Protein 6WI7 (pdb70)

Structure (mmCIF, N/CA/C/O backbone):
data_6WI7
#
_entry.id   6WI7
#
_cell.length_a   49.311
_cell.length_b   54.353
_cell.length_c   82.266
_cell.angle_alpha   90.000
_cell.angle_beta   90.000
_cell.angle_gamma   90.000
#
_symmetry.space_group_name_H-M   'P 21 21 21'
#
loop_
_entity.id
_entity.type
_entity.pdbx_description
1 polymer 'E3 ubiquitin-protein ligase RING2, Polycomb complex protein BMI-1 chimera'
2 non-polymer 'ZINC ION'
3 non-polymer '4-(2-HYDROXYETHYL)-1-PIPERAZINE ETHANESULFONIC ACID'
4 non-polymer GLYCEROL
5 water water
#
loop_
_atom_site.group_PDB
_atom_site.id
_atom_site.type_symbol
_atom_site.label_atom_id
_atom_site.label_alt_id
_atom_site.label_comp_id
_atom_site.label_asym_id
_atom_site.label_entity_id
_atom_site.label_seq_id
_atom_site.pdbx_PDB_ins_code
_atom_site.Cartn_x
_atom_site.Cartn_y
_atom_site.Cartn_z
_atom_site.occupancy
_atom_site.B_iso_or_equiv
_atom_site.auth_seq_id
_atom_site.auth_comp_id
_atom_site.auth_asym_id
_atom_site.auth_atom_id
_atom_site.pdbx_PDB_model_num
ATOM 1 N N . PRO A 1 3 ? 6.694 4.499 20.539 1.00 66.70 12 PRO A N 1
ATOM 2 C CA . PRO A 1 3 ? 6.832 3.041 20.636 1.00 66.40 12 PRO A CA 1
ATOM 3 C C . PRO A 1 3 ? 5.875 2.304 19.705 1.00 65.89 12 PRO A C 1
ATOM 4 O O . PRO A 1 3 ? 4.983 2.927 19.128 1.00 70.13 12 PRO A O 1
ATOM 8 N N . LEU A 1 4 ? 6.065 0.988 19.575 1.00 63.00 13 LEU A N 1
ATOM 9 C CA . LEU A 1 4 ? 5.238 0.193 18.669 1.00 59.96 13 LEU A CA 1
ATOM 10 C C . LEU A 1 4 ? 3.764 0.251 19.061 1.00 58.03 13 LEU A C 1
ATOM 11 O O . LEU A 1 4 ? 2.881 0.304 18.193 1.00 48.64 13 LEU A O 1
ATOM 16 N N . SER A 1 5 ? 3.483 0.251 20.368 1.00 51.26 14 SER A N 1
ATOM 17 C CA . SER A 1 5 ? 2.102 0.258 20.840 1.00 52.51 14 SER A CA 1
ATOM 18 C C . SER A 1 5 ? 1.383 1.533 20.423 1.00 55.84 14 SER A C 1
ATOM 19 O O . SER A 1 5 ? 0.185 1.509 20.117 1.00 51.48 14 SER A O 1
ATOM 22 N N . LYS A 1 6 ? 2.096 2.660 20.414 1.00 59.98 15 LYS A N 1
ATOM 23 C CA . LYS A 1 6 ? 1.483 3.916 20.002 1.00 60.98 15 LYS A CA 1
ATOM 24 C C . LYS A 1 6 ? 1.344 3.994 18.488 1.00 52.89 15 LYS A C 1
ATOM 25 O O . LYS A 1 6 ? 0.328 4.484 17.982 1.00 53.25 15 LYS A O 1
ATOM 27 N N . THR A 1 7 ? 2.355 3.512 17.756 1.00 37.71 16 THR A N 1
ATOM 28 C CA . THR A 1 7 ? 2.318 3.579 16.299 1.00 37.24 16 THR A CA 1
ATOM 29 C C . THR A 1 7 ? 1.081 2.887 15.740 1.00 31.25 16 THR A C 1
ATOM 30 O O . THR A 1 7 ? 0.473 3.375 14.781 1.00 36.51 16 THR A O 1
ATOM 34 N N . TRP A 1 8 ? 0.672 1.762 16.329 1.00 27.88 17 TRP A N 1
ATOM 35 C CA . TRP A 1 8 ? -0.421 0.987 15.744 1.00 31.22 17 TRP A CA 1
ATOM 36 C C . TRP A 1 8 ? -1.676 0.982 16.608 1.00 24.19 17 TRP A C 1
ATOM 37 O O . TRP A 1 8 ? -2.590 0.187 16.355 1.00 29.94 17 TRP A O 1
ATOM 48 N N . GLU A 1 9 ? -1.748 1.849 17.620 1.00 26.89 18 GLU A N 1
ATOM 49 C CA . GLU A 1 9 ? -2.990 2.028 18.361 1.00 29.58 18 GLU A CA 1
ATOM 50 C C . GLU A 1 9 ? -4.076 2.530 17.421 1.00 26.51 18 GLU A C 1
ATOM 51 O O . GLU A 1 9 ? -3.844 3.432 16.614 1.00 28.65 18 GLU A O 1
ATOM 57 N N . LEU A 1 10 ? -5.256 1.925 17.498 1.00 31.61 19 LEU A N 1
ATOM 58 C CA . LEU A 1 10 ? -6.349 2.319 16.618 1.00 26.55 19 LEU A CA 1
ATOM 59 C C . LEU A 1 10 ? -7.195 3.387 17.300 1.00 24.52 19 LEU A C 1
ATOM 60 O O . LEU A 1 10 ? -7.458 3.309 18.504 1.00 27.87 19 LEU A O 1
ATOM 65 N N . SER A 1 11 ? -7.604 4.391 16.521 1.00 26.69 20 SER A N 1
ATOM 66 C CA . SER A 1 11 ? -8.468 5.475 16.979 1.00 25.10 20 SER A CA 1
ATOM 67 C C . SER A 1 11 ? -9.890 4.982 17.182 1.00 24.95 20 SER A C 1
ATOM 68 O O . SER A 1 11 ? -10.264 3.891 16.742 1.00 29.02 20 SER A O 1
ATOM 71 N N . LEU A 1 12 ? -10.699 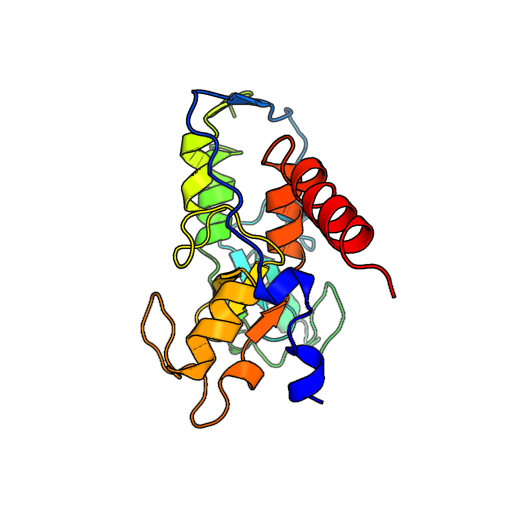5.812 17.859 1.00 26.21 21 LEU A N 1
ATOM 72 C CA . LEU A 1 12 ? -12.113 5.498 18.002 1.00 26.49 21 LEU A CA 1
ATOM 73 C C . LEU A 1 12 ? -12.758 5.306 16.638 1.00 24.73 21 LEU A C 1
ATOM 74 O O . LEU A 1 12 ? -13.531 4.359 16.437 1.00 27.57 21 LEU A O 1
ATOM 79 N N . TYR A 1 13 ? -12.422 6.170 15.677 1.00 23.74 22 TYR A N 1
ATOM 80 C CA . TYR A 1 13 ? -12.934 5.989 14.317 1.00 25.74 22 TYR A CA 1
ATOM 81 C C . TYR A 1 13 ? -12.472 4.652 13.753 1.00 22.60 22 TYR A C 1
ATOM 82 O O . TYR A 1 13 ? -13.266 3.882 13.198 1.00 22.09 22 TYR A O 1
ATOM 91 N N . GLU A 1 14 ? -11.191 4.355 13.917 1.00 24.66 23 GLU A N 1
ATOM 92 C CA . GLU A 1 14 ? -10.622 3.160 13.303 1.00 21.50 23 GLU A CA 1
ATOM 93 C C . GLU A 1 14 ? -11.221 1.890 13.887 1.00 26.67 23 GLU A C 1
ATOM 94 O O . GLU A 1 14 ? -11.405 0.907 13.159 1.00 22.94 23 GLU A O 1
ATOM 100 N N . LEU A 1 15 ? -11.567 1.901 15.181 1.00 23.18 24 LEU A N 1
ATOM 101 C CA . LEU A 1 15 ? -12.133 0.717 15.815 1.00 22.90 24 LEU A CA 1
ATOM 102 C C . LEU A 1 15 ? -13.489 0.349 15.249 1.00 30.49 24 LEU A C 1
ATOM 103 O O . LEU A 1 15 ? -13.881 -0.818 15.335 1.00 31.51 24 LEU A O 1
ATOM 108 N N . GLN A 1 16 ? -14.214 1.311 14.670 1.00 22.06 25 GLN A N 1
ATOM 109 C CA . GLN A 1 16 ? -15.556 1.072 14.163 1.00 26.54 25 GLN A CA 1
ATOM 110 C C . GLN A 1 16 ? -15.650 1.235 12.650 1.00 28.23 25 GLN A C 1
ATOM 111 O O . GLN A 1 16 ? -16.759 1.189 12.102 1.00 23.63 25 GLN A O 1
ATOM 117 N N . ARG A 1 17 ? -14.526 1.406 11.959 1.00 25.84 26 ARG A N 1
ATOM 118 C CA . ARG A 1 17 ? -14.621 1.690 10.532 1.00 21.30 26 ARG A CA 1
ATOM 119 C C . ARG A 1 17 ? -15.107 0.451 9.795 1.00 22.85 26 ARG A C 1
ATOM 120 O O . ARG A 1 17 ? -14.964 -0.685 10.269 1.00 22.18 26 ARG A O 1
ATOM 128 N N . THR A 1 18 ? -15.756 0.687 8.662 1.00 19.95 27 THR A N 1
ATOM 129 C CA . THR A 1 18 ? -16.363 -0.346 7.842 1.00 23.13 27 THR A CA 1
ATOM 130 C C . THR A 1 18 ? -15.792 -0.203 6.438 1.00 16.20 27 THR A C 1
ATOM 131 O O . THR A 1 18 ? -15.205 0.833 6.112 1.00 16.08 27 THR A O 1
ATOM 135 N N . PRO A 1 19 ? -15.890 -1.231 5.603 1.00 18.28 28 PRO A N 1
ATOM 136 C CA . PRO A 1 19 ? -15.154 -1.196 4.333 1.00 15.38 28 PRO A CA 1
ATOM 137 C C . PRO A 1 19 ? -15.690 -0.140 3.373 1.00 14.90 28 PRO A C 1
ATOM 138 O O . PRO A 1 19 ? -16.852 0.284 3.438 1.00 17.51 28 PRO A O 1
ATOM 142 N N . GLN A 1 20 ? -14.802 0.308 2.483 1.00 13.36 29 GLN A N 1
ATOM 143 C CA . GLN A 1 20 ? -15.173 1.138 1.344 1.00 13.34 29 GLN A CA 1
ATOM 144 C C . GLN A 1 20 ? -15.469 0.173 0.205 1.00 17.40 29 GLN A C 1
ATOM 145 O O . GLN A 1 20 ? -14.553 -0.453 -0.338 1.00 14.93 29 GLN A O 1
ATOM 151 N N . GLU A 1 21 ? -16.754 0.017 -0.126 1.00 15.99 30 GLU A N 1
ATOM 152 C CA . GLU A 1 21 ? -17.159 -1.053 -1.023 1.00 15.14 30 GLU A CA 1
ATOM 153 C C . GLU A 1 21 ? -16.699 -0.774 -2.450 1.00 13.46 30 GLU A C 1
ATOM 154 O O . GLU A 1 21 ? -16.583 0.376 -2.875 1.00 15.72 30 GLU A O 1
ATOM 160 N N . ALA A 1 22 ? -16.418 -1.853 -3.181 1.00 16.39 31 ALA A N 1
ATOM 161 C CA . ALA A 1 22 ? -15.894 -1.738 -4.540 1.00 19.36 31 ALA A CA 1
ATOM 162 C C . ALA A 1 22 ? -16.916 -1.122 -5.486 1.00 14.90 31 ALA A C 1
ATOM 163 O O . ALA A 1 22 ? -18.135 -1.287 -5.317 1.00 15.15 31 ALA A O 1
ATOM 165 N N . ILE A 1 23 ? -16.407 -0.440 -6.513 1.00 14.23 32 ILE A N 1
ATOM 166 C CA . ILE A 1 23 ? -17.226 0.053 -7.618 1.00 14.33 32 ILE A CA 1
ATOM 167 C C . ILE A 1 23 ? -17.289 -1.061 -8.652 1.00 14.98 32 ILE A C 1
ATOM 168 O O . ILE A 1 23 ? -16.259 -1.461 -9.200 1.00 15.13 32 ILE A O 1
ATOM 173 N N . THR A 1 24 ? -18.480 -1.593 -8.900 1.00 15.91 33 THR A N 1
ATOM 174 C CA . THR A 1 24 ? -18.595 -2.712 -9.830 1.00 17.43 33 THR A CA 1
ATOM 175 C C . THR A 1 24 ? -19.615 -2.438 -10.925 1.00 17.86 33 THR A C 1
ATOM 176 O O . THR A 1 24 ? -20.117 -3.386 -11.547 1.00 20.49 33 THR A O 1
ATOM 180 N N . ASP A 1 25 ? -19.932 -1.165 -11.179 1.00 17.77 34 ASP A N 1
ATOM 181 C CA . ASP A 1 25 ? -21.055 -0.802 -12.042 1.00 19.92 34 ASP A CA 1
ATOM 182 C C . ASP A 1 25 ? -20.701 -0.584 -13.514 1.00 34.71 34 ASP A C 1
ATOM 183 O O . ASP A 1 25 ? -21.582 -0.183 -14.283 1.00 37.40 34 ASP A O 1
ATOM 188 N N . GLY A 1 26 ? -19.467 -0.834 -13.933 1.00 30.32 35 GLY A N 1
ATOM 189 C CA . GLY A 1 26 ? -19.096 -0.575 -15.317 1.00 30.29 35 GLY A CA 1
ATOM 190 C C . GLY A 1 26 ? -18.313 0.702 -15.540 1.00 27.54 35 GLY A C 1
ATOM 191 O O . GLY A 1 26 ? -17.990 1.023 -16.695 1.00 28.20 35 GLY A O 1
ATOM 192 N N . LEU A 1 27 ? -17.988 1.430 -14.476 1.00 19.42 36 LEU A N 1
ATOM 193 C CA . LEU A 1 27 ? -17.218 2.660 -14.589 1.00 17.62 36 LEU A CA 1
ATOM 194 C C . LEU A 1 27 ? -15.889 2.422 -15.290 1.00 17.47 36 LEU A C 1
ATOM 195 O O . LEU A 1 27 ? -15.182 1.448 -15.016 1.00 16.97 36 LEU A O 1
ATOM 200 N N . GLU A 1 28 ? -15.559 3.314 -16.216 1.00 17.94 37 GLU A N 1
ATOM 201 C CA . GLU A 1 28 ? -14.256 3.324 -16.861 1.00 20.60 37 GLU A CA 1
ATOM 202 C C . GLU A 1 28 ? -13.517 4.572 -16.421 1.00 26.95 37 GLU A C 1
ATOM 203 O O . GLU A 1 28 ? -14.096 5.658 -16.343 1.00 30.89 37 GLU A O 1
ATOM 209 N N . ILE A 1 29 ? -12.251 4.424 -16.107 1.00 21.11 38 ILE A N 1
ATOM 210 C CA . ILE A 1 29 ? -11.471 5.571 -15.741 1.00 23.94 38 ILE A CA 1
ATOM 211 C C . ILE A 1 29 ? -10.668 6.011 -16.953 1.00 31.23 38 ILE A C 1
ATOM 212 O O . ILE A 1 29 ? -10.411 5.243 -17.888 1.00 27.24 38 ILE A O 1
ATOM 217 N N . VAL A 1 30 ? -10.287 7.280 -16.947 1.00 24.83 39 VAL A N 1
ATOM 218 C CA . VAL A 1 30 ? -9.616 7.908 -18.074 1.00 24.36 39 VAL A CA 1
ATOM 219 C C . VAL A 1 30 ? -8.116 7.879 -17.817 1.00 23.73 39 VAL A C 1
ATOM 220 O O . VAL A 1 30 ? -7.661 8.211 -16.715 1.00 31.53 39 VAL A O 1
ATOM 224 N N . VAL A 1 31 ? -7.355 7.424 -18.808 1.00 29.50 40 VAL A N 1
ATOM 225 C CA . VAL A 1 31 ? -5.896 7.406 -18.759 1.00 28.27 40 VAL A CA 1
ATOM 226 C C . VAL A 1 31 ? -5.386 8.346 -19.842 1.00 36.34 40 VAL A C 1
ATOM 227 O O . VAL A 1 31 ? -5.773 8.225 -21.011 1.00 37.93 40 VAL A O 1
ATOM 231 N N . SER A 1 32 ? -4.546 9.281 -19.456 1.00 40.91 41 SER A N 1
ATOM 232 C CA . SER A 1 32 ? -4.110 10.269 -20.424 1.00 41.60 41 SER A CA 1
ATOM 233 C C . SER A 1 32 ? -2.995 9.705 -21.299 1.00 47.23 41 SER A C 1
ATOM 234 O O . SER A 1 32 ? -2.185 8.895 -20.839 1.00 45.99 41 SER A O 1
ATOM 237 N N . PRO A 1 33 ? -2.938 10.114 -22.567 1.00 41.65 42 PRO A N 1
ATOM 238 C CA . PRO A 1 33 ? -1.791 9.741 -23.397 1.00 51.17 42 PRO A CA 1
ATOM 239 C C . PRO A 1 33 ? -0.550 10.517 -22.978 1.00 49.09 42 PRO A C 1
ATOM 240 O O . PRO A 1 33 ? -0.621 11.700 -22.634 1.00 53.43 42 PRO A O 1
ATOM 244 N N . ARG A 1 34 ? 0.587 9.827 -22.983 1.00 47.25 43 ARG A N 1
ATOM 245 C CA . ARG A 1 34 ? 1.891 10.450 -22.747 1.00 58.11 43 ARG A CA 1
ATOM 246 C C . ARG A 1 34 ? 1.939 11.206 -21.416 1.00 49.17 43 ARG A C 1
ATOM 247 O O . ARG A 1 34 ? 2.502 12.299 -21.314 1.00 47.64 43 ARG A O 1
ATOM 255 N N . SER A 1 35 ? 1.333 10.627 -20.386 1.00 28.36 44 SER A N 1
ATOM 256 C CA . SER A 1 35 ? 1.588 11.050 -19.016 1.00 23.06 44 SER A CA 1
ATOM 257 C C . SER A 1 35 ? 1.464 9.829 -18.120 1.00 27.89 44 SER A C 1
ATOM 258 O O . SER A 1 35 ? 0.712 8.899 -18.425 1.00 26.41 44 SER A O 1
ATOM 261 N N . LEU A 1 36 ? 2.214 9.836 -17.018 1.00 15.22 45 LEU A N 1
ATOM 262 C CA . LEU A 1 36 ? 2.222 8.739 -16.059 1.00 16.24 45 LEU A CA 1
ATOM 263 C C . LEU A 1 36 ? 1.693 9.217 -14.712 1.00 24.80 45 LEU A C 1
ATOM 264 O O . LEU A 1 36 ? 1.770 10.401 -14.386 1.00 17.46 45 LEU A O 1
ATOM 269 N N . HIS A 1 37 ? 1.115 8.301 -13.939 1.00 18.62 46 HIS A N 1
ATOM 270 C CA . HIS A 1 37 ? 0.954 8.565 -12.515 1.00 16.43 46 HIS A CA 1
ATOM 271 C C . HIS A 1 37 ? 2.310 8.415 -11.862 1.00 15.15 46 HIS A C 1
ATOM 272 O O . HIS A 1 37 ? 2.996 7.414 -12.083 1.00 18.28 46 HIS A O 1
ATOM 279 N N . SER A 1 38 ? 2.726 9.417 -11.078 1.00 18.19 47 SER A N 1
ATOM 280 C CA . SER A 1 38 ? 4.112 9.373 -10.624 1.00 17.02 47 SER A CA 1
ATOM 281 C C . SER A 1 38 ? 4.372 8.182 -9.709 1.00 13.68 47 SER A C 1
ATOM 282 O O . SER A 1 38 ? 5.508 7.704 -9.644 1.00 15.89 47 SER A O 1
ATOM 285 N N . GLU A 1 39 ? 3.346 7.660 -9.034 1.00 11.76 48 GLU A N 1
ATOM 286 C CA . GLU A 1 39 ? 3.551 6.462 -8.226 1.00 11.37 48 GLU A CA 1
ATOM 287 C C . GLU A 1 39 ? 3.940 5.244 -9.060 1.00 13.47 48 GLU A C 1
ATOM 288 O O . GLU A 1 39 ? 4.484 4.287 -8.509 1.00 13.19 48 GLU A O 1
ATOM 294 N N . LEU A 1 40 ? 3.666 5.253 -10.359 1.00 10.37 49 LEU A N 1
ATOM 295 C CA . LEU A 1 40 ? 3.951 4.132 -11.247 1.00 12.43 49 LEU A CA 1
ATOM 296 C C . LEU A 1 40 ? 5.204 4.388 -12.079 1.00 14.03 49 LEU A C 1
ATOM 297 O O . LEU A 1 40 ? 5.512 3.613 -13.007 1.00 13.71 49 LEU A O 1
ATOM 302 N N . MET A 1 41 ? 5.911 5.484 -11.787 1.00 11.75 50 MET A N 1
ATOM 303 C CA . MET A 1 41 ? 7.118 5.876 -12.510 1.00 11.78 50 MET A CA 1
ATOM 304 C C . MET A 1 41 ? 8.352 5.513 -11.690 1.00 14.40 50 MET A C 1
ATOM 305 O O . MET A 1 41 ? 8.389 5.729 -10.472 1.00 13.84 50 MET A O 1
ATOM 310 N N . CYS A 1 42 ? 9.360 4.940 -12.357 1.00 12.32 51 CYS A N 1
ATOM 311 C CA . CYS A 1 42 ? 10.666 4.769 -11.720 1.00 12.40 51 CYS A CA 1
ATOM 312 C C . CYS A 1 42 ? 11.343 6.127 -11.562 1.00 15.61 51 CYS A C 1
ATOM 313 O O . CYS A 1 42 ? 11.503 6.850 -12.548 1.00 13.84 51 CYS A O 1
ATOM 316 N N . PRO A 1 43 ? 11.786 6.499 -10.357 1.00 13.31 52 PRO A N 1
ATOM 317 C CA . PRO A 1 43 ? 12.423 7.805 -10.192 1.00 16.96 52 PRO A CA 1
ATOM 318 C C . PRO A 1 43 ? 13.866 7.833 -10.649 1.00 17.66 52 PRO A C 1
ATOM 319 O O . PRO A 1 43 ? 14.469 8.915 -10.633 1.00 19.72 52 PRO A O 1
ATOM 323 N N . ILE A 1 44 ? 14.447 6.698 -11.042 1.00 15.25 53 ILE A N 1
ATOM 324 C CA . ILE A 1 44 ? 15.814 6.707 -11.566 1.00 14.57 53 ILE A CA 1
ATOM 325 C C . ILE A 1 44 ? 15.818 6.938 -13.074 1.00 19.40 53 ILE A C 1
ATOM 326 O O . ILE A 1 44 ? 16.456 7.872 -13.565 1.00 20.64 53 ILE A O 1
ATOM 331 N N . CYS A 1 45 ? 15.065 6.130 -13.833 1.00 16.74 54 CYS A N 1
ATOM 332 C CA . CYS A 1 45 ? 15.058 6.250 -15.286 1.00 16.54 54 CYS A CA 1
ATOM 333 C C . CYS A 1 45 ? 13.928 7.124 -15.812 1.00 16.77 54 CYS A C 1
ATOM 334 O O . CYS A 1 45 ? 13.989 7.551 -16.975 1.00 17.95 54 CYS A O 1
ATOM 337 N N . LEU A 1 46 ? 12.914 7.390 -14.979 1.00 14.93 55 LEU A N 1
ATOM 338 C CA . LEU A 1 46 ? 11.752 8.242 -15.264 1.00 15.83 55 LEU A CA 1
ATOM 339 C C . LEU A 1 46 ? 10.805 7.623 -16.289 1.00 17.32 55 LEU A C 1
ATOM 340 O O . LEU A 1 46 ? 9.956 8.324 -16.867 1.00 22.13 55 LEU A O 1
ATOM 345 N N . ASP A 1 47 ? 10.937 6.324 -16.540 1.00 18.68 56 ASP A N 1
ATOM 346 C CA . ASP A 1 47 ? 9.960 5.570 -17.321 1.00 16.32 56 ASP A CA 1
ATOM 347 C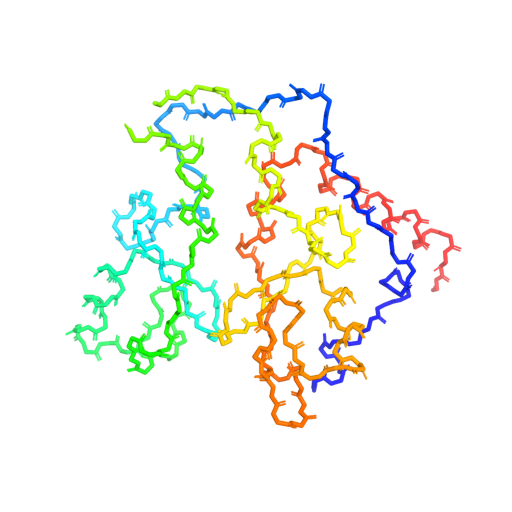 C . ASP A 1 47 ? 9.029 4.827 -16.383 1.00 15.83 56 ASP A C 1
ATOM 348 O O . ASP A 1 47 ? 9.243 4.786 -15.173 1.00 17.16 56 ASP A O 1
ATOM 353 N N . MET A 1 48 ? 7.976 4.226 -16.954 1.00 15.02 57 MET A N 1
ATOM 354 C CA . MET A 1 48 ? 7.122 3.385 -16.133 1.00 14.72 57 MET A CA 1
ATOM 355 C C . MET A 1 48 ? 7.938 2.235 -15.551 1.00 15.37 57 MET A C 1
ATOM 356 O O . MET A 1 48 ? 8.865 1.724 -16.190 1.00 15.80 57 MET A O 1
ATOM 361 N N . LEU A 1 49 ? 7.627 1.874 -14.310 1.00 13.60 58 LEU A N 1
ATOM 362 C CA . LEU A 1 49 ? 8.337 0.794 -13.629 1.00 11.94 58 LEU A CA 1
ATOM 363 C C . LEU A 1 49 ? 8.316 -0.481 -14.462 1.00 12.62 58 LEU A C 1
ATOM 364 O O . LEU A 1 49 ? 7.287 -0.853 -15.047 1.00 16.34 58 LEU A O 1
ATOM 369 N N . LYS A 1 50 ? 9.472 -1.153 -14.503 1.00 11.98 59 LYS A N 1
ATOM 370 C CA . LYS A 1 50 ? 9.661 -2.429 -15.184 1.00 17.15 59 LYS A CA 1
ATOM 371 C C . LYS A 1 50 ? 10.255 -3.408 -14.184 1.00 20.11 59 LYS A C 1
ATOM 372 O O . LYS A 1 50 ? 11.270 -3.098 -13.559 1.00 18.04 59 LYS A O 1
ATOM 378 N N . ASN A 1 51 ? 9.621 -4.574 -14.018 1.00 15.67 60 ASN A N 1
ATOM 379 C CA . ASN A 1 51 ? 10.044 -5.567 -13.020 1.00 14.77 60 ASN A CA 1
ATOM 380 C C . ASN A 1 51 ? 10.237 -4.905 -11.657 1.00 17.70 60 ASN A C 1
ATOM 381 O O . ASN A 1 51 ? 11.310 -4.942 -11.073 1.00 16.01 60 ASN A O 1
ATOM 386 N N . THR A 1 52 ? 9.154 -4.313 -11.148 1.00 13.45 61 THR A N 1
ATOM 387 C CA . THR A 1 52 ? 9.217 -3.482 -9.943 1.00 11.65 61 THR A CA 1
ATOM 388 C C . THR A 1 52 ? 9.852 -4.212 -8.768 1.00 13.55 61 THR A C 1
ATOM 389 O O . THR A 1 52 ? 9.471 -5.341 -8.445 1.00 15.09 61 THR A O 1
ATOM 393 N N . MET A 1 53 ? 10.802 -3.542 -8.113 1.00 13.09 62 MET A N 1
ATOM 394 C CA . MET A 1 53 ? 11.341 -3.943 -6.819 1.00 14.48 62 MET A CA 1
ATOM 395 C C . MET A 1 53 ? 11.075 -2.842 -5.804 1.00 14.56 62 MET A C 1
ATOM 396 O O . MET A 1 53 ? 11.119 -1.651 -6.141 1.00 15.03 62 MET A O 1
ATOM 401 N N . THR A 1 54 ? 10.820 -3.244 -4.551 1.00 13.57 63 THR A N 1
ATOM 402 C CA . THR A 1 54 ? 10.367 -2.345 -3.498 1.00 12.44 63 THR A CA 1
ATOM 403 C C . THR A 1 54 ? 11.250 -2.518 -2.270 1.00 16.04 63 THR A C 1
ATOM 404 O O . THR A 1 54 ? 11.479 -3.647 -1.829 1.00 15.18 63 THR A O 1
ATOM 408 N N . THR A 1 55 ? 11.747 -1.406 -1.723 1.00 14.86 64 THR A N 1
ATOM 409 C CA . THR A 1 55 ? 12.583 -1.485 -0.521 1.00 13.52 64 THR A CA 1
ATOM 410 C C . THR A 1 55 ? 11.758 -1.967 0.673 1.00 18.08 64 THR A C 1
ATOM 411 O O . THR A 1 55 ? 10.629 -1.509 0.890 1.00 15.36 64 THR A O 1
ATOM 415 N N . LYS A 1 56 ? 12.309 -2.903 1.447 1.00 16.76 65 LYS A N 1
ATOM 416 C CA . LYS A 1 56 ? 11.556 -3.432 2.588 1.00 15.64 65 LYS A CA 1
ATOM 417 C C . LYS A 1 56 ? 11.325 -2.361 3.652 1.00 22.31 65 LYS A C 1
ATOM 418 O O . LYS A 1 56 ? 10.215 -2.237 4.190 1.00 23.64 65 LYS A O 1
ATOM 424 N N . GLU A 1 57 ? 12.352 -1.567 3.960 1.00 20.48 66 GLU A N 1
ATOM 425 C CA . GLU A 1 57 ? 12.255 -0.672 5.114 1.00 22.99 66 GLU A CA 1
ATOM 426 C C . GLU A 1 57 ? 11.344 0.518 4.835 1.00 24.24 66 GLU A C 1
ATOM 427 O O . GLU A 1 57 ? 10.588 0.950 5.721 1.00 24.97 66 GLU A O 1
ATOM 433 N N . CYS A 1 58 ? 11.417 1.080 3.624 1.00 15.45 67 CYS A N 1
ATOM 434 C CA . CYS A 1 58 ? 10.759 2.343 3.328 1.00 13.03 67 CYS A CA 1
ATOM 435 C C . CYS A 1 58 ? 9.745 2.268 2.185 1.00 13.57 67 CYS A C 1
ATOM 436 O O . CYS A 1 58 ? 9.133 3.295 1.859 1.00 15.03 67 CYS A O 1
ATOM 439 N N . LEU A 1 59 ? 9.541 1.085 1.593 1.00 12.87 68 LEU A N 1
ATOM 440 C CA . LEU A 1 59 ? 8.477 0.817 0.610 1.00 10.83 68 LEU A CA 1
ATOM 441 C C . LEU A 1 59 ? 8.548 1.776 -0.572 1.00 16.18 68 LEU A C 1
ATOM 442 O O . LEU A 1 59 ? 7.543 2.343 -1.012 1.00 14.13 68 LEU A O 1
ATOM 447 N N . HIS A 1 60 ? 9.755 1.940 -1.106 1.00 12.97 69 HIS A N 1
ATOM 448 C CA . HIS A 1 60 ? 9.966 2.745 -2.299 1.00 11.34 69 HIS A CA 1
ATOM 449 C C . HIS A 1 60 ? 10.258 1.850 -3.495 1.00 13.03 69 HIS A C 1
ATOM 450 O O . HIS A 1 60 ? 11.016 0.888 -3.383 1.00 12.67 69 HIS A O 1
ATOM 457 N N . ARG A 1 61 ? 9.653 2.190 -4.646 1.00 12.95 70 ARG A N 1
ATOM 458 C CA . ARG A 1 61 ? 9.604 1.343 -5.835 1.00 13.28 70 ARG A CA 1
ATOM 459 C C . ARG A 1 61 ? 10.585 1.829 -6.900 1.00 12.19 70 ARG A C 1
ATOM 460 O O . ARG A 1 61 ? 10.724 3.041 -7.115 1.00 13.05 70 ARG A O 1
ATOM 468 N N . PHE A 1 62 ? 11.213 0.869 -7.598 1.00 12.36 71 PHE A N 1
ATOM 469 C CA . PHE A 1 62 ? 12.173 1.121 -8.673 1.00 11.13 71 PHE A CA 1
ATOM 470 C C . PHE A 1 62 ? 12.087 -0.019 -9.685 1.00 10.95 71 PHE A C 1
ATOM 471 O O . PHE A 1 62 ? 11.701 -1.138 -9.344 1.00 13.58 71 PHE A O 1
ATOM 479 N N . CYS A 1 63 ? 12.483 0.243 -10.930 1.00 13.09 72 CYS A N 1
ATOM 480 C CA . CYS A 1 63 ? 12.805 -0.889 -11.803 1.00 13.48 72 CYS A CA 1
ATOM 481 C C . CYS A 1 63 ? 13.893 -1.751 -11.166 1.00 13.13 72 CYS A C 1
ATOM 482 O O . CYS A 1 63 ? 14.866 -1.233 -10.614 1.00 13.11 72 CYS A O 1
ATOM 485 N N . ALA A 1 64 ? 13.745 -3.073 -11.275 1.00 13.47 73 ALA A N 1
ATOM 486 C CA . ALA A 1 64 ? 14.770 -3.974 -10.752 1.00 12.02 73 ALA A CA 1
ATOM 487 C C . ALA A 1 64 ? 16.162 -3.581 -11.237 1.00 16.78 73 ALA A C 1
ATOM 488 O O . ALA A 1 64 ? 17.096 -3.434 -10.438 1.00 15.55 73 ALA A O 1
ATOM 490 N N . ASP A 1 65 ? 16.318 -3.393 -12.547 1.00 15.57 74 ASP A N 1
ATOM 491 C CA A ASP A 1 65 ? 17.641 -3.098 -13.090 0.43 18.36 74 ASP A CA 1
ATOM 492 C CA B ASP A 1 65 ? 17.645 -3.100 -13.084 0.57 18.20 74 ASP A CA 1
ATOM 493 C C . ASP A 1 65 ? 18.150 -1.733 -12.641 1.00 18.02 74 ASP A C 1
ATOM 494 O O . ASP A 1 65 ? 19.363 -1.551 -12.452 1.00 15.69 74 ASP A O 1
ATOM 503 N N . CYS A 1 66 ? 17.253 -0.763 -12.474 1.00 14.23 75 CYS A N 1
ATOM 504 C CA . CYS A 1 66 ? 17.680 0.566 -12.057 1.00 14.49 75 CYS A CA 1
ATOM 505 C C . CYS A 1 66 ? 18.209 0.551 -10.631 1.00 17.97 75 CYS A C 1
ATOM 506 O O . CYS A 1 66 ? 19.251 1.153 -10.342 1.00 13.88 75 CYS A O 1
ATOM 509 N N . ILE A 1 67 ? 17.504 -0.121 -9.716 1.00 13.53 76 ILE A N 1
ATOM 510 C CA . ILE A 1 67 ? 17.962 -0.037 -8.333 1.00 12.20 76 ILE A CA 1
ATOM 511 C C . ILE A 1 67 ? 19.153 -0.968 -8.102 1.00 12.67 76 ILE A C 1
ATOM 512 O O . ILE A 1 67 ? 20.063 -0.646 -7.334 1.00 14.78 76 ILE A O 1
ATOM 517 N N . ILE A 1 68 ? 19.186 -2.134 -8.751 1.00 14.44 77 ILE A N 1
ATOM 518 C CA . ILE A 1 68 ? 20.351 -3.015 -8.596 1.00 13.40 77 ILE A CA 1
ATOM 519 C C . ILE A 1 68 ? 21.603 -2.315 -9.114 1.00 15.73 77 ILE A C 1
ATOM 520 O O . ILE A 1 68 ? 22.671 -2.353 -8.478 1.00 16.71 77 ILE A O 1
ATOM 525 N N . THR A 1 69 ? 21.483 -1.637 -10.259 1.00 13.98 78 THR A N 1
ATOM 526 C CA . THR A 1 69 ? 22.620 -0.895 -10.816 1.00 14.60 78 THR A CA 1
ATOM 527 C C . THR A 1 69 ? 23.023 0.271 -9.917 1.00 17.54 78 THR A C 1
ATOM 528 O O . THR A 1 69 ? 24.222 0.516 -9.705 1.00 15.45 78 THR A O 1
ATOM 532 N N . ALA A 1 70 ? 22.040 0.985 -9.360 1.00 17.93 79 ALA A N 1
ATOM 533 C CA . ALA A 1 70 ? 22.327 2.064 -8.418 1.00 14.82 79 ALA A CA 1
ATOM 534 C C . ALA A 1 70 ? 23.147 1.577 -7.230 1.00 16.05 79 ALA A C 1
ATOM 535 O O . ALA A 1 70 ? 24.092 2.250 -6.801 1.00 18.91 79 ALA A O 1
ATOM 537 N N . LEU A 1 71 ? 22.799 0.414 -6.671 1.00 14.48 80 LEU A N 1
ATOM 538 C CA . LEU A 1 71 ? 23.547 -0.076 -5.518 1.00 14.98 80 LEU A CA 1
ATOM 539 C C . LEU A 1 71 ? 24.982 -0.436 -5.893 1.00 15.73 80 LEU A C 1
ATOM 540 O O . LEU A 1 71 ? 25.878 -0.383 -5.043 1.00 16.46 80 LEU A O 1
ATOM 545 N N . ARG A 1 72 ? 25.216 -0.808 -7.153 1.00 15.74 81 ARG A N 1
ATOM 546 C CA . ARG A 1 72 ? 26.562 -1.150 -7.599 1.00 16.53 81 ARG A CA 1
ATOM 547 C C . ARG A 1 72 ? 27.444 0.071 -7.787 1.00 17.15 81 ARG A C 1
ATOM 548 O O . ARG A 1 72 ? 28.638 -0.084 -8.082 1.00 17.92 81 ARG A O 1
ATOM 556 N N . SER A 1 73 ? 26.889 1.272 -7.649 1.00 17.09 82 SER A N 1
ATOM 557 C CA . SER A 1 73 ? 27.722 2.466 -7.552 1.00 18.63 82 SER A CA 1
ATOM 558 C C . SER A 1 73 ? 28.563 2.473 -6.294 1.00 21.34 82 SER A C 1
ATOM 559 O O . SER A 1 73 ? 29.512 3.262 -6.207 1.00 22.21 82 SER A O 1
ATOM 562 N N . GLY A 1 74 ? 28.239 1.614 -5.322 1.00 21.17 83 GLY A N 1
ATOM 563 C CA . GLY A 1 74 ? 28.838 1.646 -4.003 1.00 18.98 83 GLY A CA 1
ATOM 564 C C . GLY A 1 74 ? 28.033 2.417 -2.974 1.00 25.22 83 GLY A C 1
ATOM 565 O O . GLY A 1 74 ? 28.295 2.285 -1.772 1.00 28.37 83 GLY A O 1
ATOM 566 N N . ASN A 1 75 ? 27.065 3.214 -3.424 1.00 24.05 84 ASN A N 1
ATOM 567 C CA . ASN A 1 75 ? 26.209 4.042 -2.576 1.00 27.43 84 ASN A CA 1
ATOM 568 C C . ASN A 1 75 ? 25.035 3.193 -2.106 1.00 20.82 84 ASN A C 1
ATOM 569 O O . ASN A 1 75 ? 24.093 2.956 -2.860 1.00 23.39 84 ASN A O 1
ATOM 574 N N . LYS A 1 76 ? 25.090 2.728 -0.856 1.00 23.26 85 LYS A N 1
ATOM 575 C CA . LYS A 1 76 ? 24.142 1.723 -0.356 1.00 22.53 85 LYS A CA 1
ATOM 576 C C . LYS A 1 76 ? 22.996 2.406 0.387 1.00 32.81 85 LYS A C 1
ATOM 577 O O . LYS A 1 76 ? 22.832 2.295 1.610 1.00 29.70 85 LYS A O 1
ATOM 583 N N . GLU A 1 77 ? 22.189 3.122 -0.389 1.00 23.26 86 GLU A N 1
ATOM 584 C CA . GLU A 1 77 ? 21.092 3.890 0.178 1.00 26.58 86 GLU A CA 1
ATOM 585 C C . GLU A 1 77 ? 19.936 3.894 -0.804 1.00 29.15 86 GLU A C 1
ATOM 586 O O . GLU A 1 77 ? 20.096 3.577 -1.987 1.00 23.47 86 GLU A O 1
ATOM 592 N N . CYS A 1 78 ? 18.766 4.233 -0.281 1.00 19.78 87 CYS A N 1
ATOM 593 C CA . CYS A 1 78 ? 17.573 4.370 -1.106 1.00 18.08 87 CYS A CA 1
ATOM 594 C C . CYS A 1 78 ? 17.617 5.691 -1.861 1.00 15.11 87 CYS A C 1
ATOM 595 O O . CYS A 1 78 ? 17.691 6.746 -1.229 1.00 19.25 87 CYS A O 1
ATOM 598 N N . PRO A 1 79 ? 17.556 5.690 -3.196 1.00 14.99 88 PRO A N 1
ATOM 599 C CA . PRO A 1 79 ? 17.613 6.967 -3.920 1.00 17.20 88 PRO A CA 1
ATOM 600 C C . PRO A 1 79 ? 16.452 7.895 -3.622 1.00 20.81 88 PRO A C 1
ATOM 601 O O . PRO A 1 79 ? 16.577 9.105 -3.838 1.00 25.98 88 PRO A O 1
ATOM 605 N N . THR A 1 80 ? 15.329 7.378 -3.122 1.00 16.69 89 THR A N 1
ATOM 606 C CA . THR A 1 80 ? 14.180 8.249 -2.894 1.00 17.01 89 THR A CA 1
ATOM 607 C C . THR A 1 80 ? 14.244 8.946 -1.540 1.00 18.17 89 THR A C 1
ATOM 608 O O . THR A 1 80 ? 13.982 10.149 -1.457 1.00 19.30 89 THR A O 1
ATOM 612 N N . CYS A 1 81 ? 14.602 8.233 -0.468 1.00 15.30 90 CYS A N 1
ATOM 613 C CA . CYS A 1 81 ? 14.601 8.846 0.860 1.00 16.24 90 CYS A CA 1
ATOM 614 C C . CYS A 1 81 ? 15.950 8.815 1.558 1.00 17.92 90 CYS A C 1
ATOM 615 O O . CYS A 1 81 ? 16.072 9.383 2.648 1.00 20.08 90 CYS A O 1
ATOM 618 N N . ARG A 1 82 ? 16.960 8.181 0.960 1.00 16.87 91 ARG A N 1
ATOM 619 C CA . ARG A 1 82 ? 18.348 8.128 1.421 1.00 17.30 91 ARG A CA 1
ATOM 620 C C . ARG A 1 82 ? 18.544 7.260 2.660 1.00 20.88 91 ARG A C 1
ATOM 621 O O . ARG A 1 82 ? 19.639 7.263 3.234 1.00 21.73 91 ARG A O 1
ATOM 629 N N . LYS A 1 83 ? 17.528 6.501 3.077 1.00 20.81 92 LYS A N 1
ATOM 630 C CA . LYS A 1 83 ? 17.727 5.496 4.116 1.00 17.69 92 LYS A CA 1
ATOM 631 C C . LYS A 1 83 ? 18.712 4.434 3.638 1.00 20.18 92 LYS A C 1
ATOM 632 O O . LYS A 1 83 ? 18.785 4.117 2.445 1.00 21.41 92 LYS A O 1
ATOM 638 N N . LYS A 1 84 ? 19.457 3.871 4.591 1.00 24.02 93 LYS A N 1
ATOM 639 C CA . LYS A 1 84 ? 20.442 2.844 4.273 1.00 28.88 93 LYS A CA 1
ATOM 640 C C . LYS A 1 84 ? 19.767 1.618 3.672 1.00 32.93 93 LYS A C 1
ATOM 641 O O . LYS A 1 84 ? 18.695 1.196 4.116 1.00 32.44 93 LYS A O 1
ATOM 643 N N . LEU A 1 85 ? 20.413 1.052 2.651 1.00 20.02 94 LEU A N 1
ATOM 644 C CA . LEU A 1 85 ? 19.896 -0.065 1.857 1.00 18.98 94 LEU A CA 1
ATOM 645 C C . LEU A 1 85 ? 21.093 -0.984 1.612 1.00 30.82 94 LEU A C 1
ATOM 646 O O . LEU A 1 85 ? 21.905 -0.725 0.717 1.00 36.17 94 LEU A O 1
ATOM 651 N N . VAL A 1 86 ? 21.198 -2.052 2.406 1.00 20.10 95 VAL A N 1
ATOM 652 C CA . VAL A 1 86 ? 22.450 -2.812 2.484 1.00 26.51 95 VAL A CA 1
ATOM 653 C C . VAL A 1 86 ? 22.785 -3.475 1.150 1.00 28.18 95 VAL A C 1
ATOM 654 O O . VAL A 1 86 ? 23.934 -3.430 0.682 1.00 30.07 95 VAL A O 1
ATOM 658 N N . SER A 1 87 ? 21.804 -4.136 0.540 1.00 25.22 96 SER A N 1
ATOM 659 C CA . SER A 1 87 ? 22.026 -4.924 -0.665 1.00 25.34 96 SER A CA 1
ATOM 660 C C . SER A 1 87 ? 20.687 -5.119 -1.359 1.00 27.67 96 SER A C 1
ATOM 661 O O . SER A 1 87 ? 19.636 -4.722 -0.847 1.00 22.28 96 SER A O 1
ATOM 664 N N . LYS A 1 88 ? 20.722 -5.788 -2.512 1.00 23.95 97 LYS A N 1
ATOM 665 C CA . LYS A 1 88 ? 19.468 -6.069 -3.199 1.00 21.72 97 LYS A CA 1
ATOM 666 C C . LYS A 1 88 ? 18.578 -7.030 -2.417 1.00 21.23 97 LYS A C 1
ATOM 667 O O . LYS A 1 88 ? 17.403 -7.177 -2.769 1.00 25.07 97 LYS A O 1
ATOM 673 N N . ARG A 1 89 ? 19.100 -7.689 -1.380 1.00 22.37 98 ARG A N 1
ATOM 674 C CA . ARG A 1 89 ? 18.248 -8.490 -0.505 1.00 25.47 98 ARG A CA 1
ATOM 675 C C . ARG A 1 89 ? 17.385 -7.628 0.416 1.00 24.92 98 ARG A C 1
ATOM 676 O O . ARG A 1 89 ? 16.497 -8.161 1.095 1.00 25.72 98 ARG A O 1
ATOM 684 N N . SER A 1 90 ? 17.624 -6.323 0.463 1.00 21.92 99 SER A N 1
ATOM 685 C CA . SER A 1 90 ? 16.732 -5.409 1.161 1.00 23.65 99 SER A CA 1
ATOM 686 C C . SER A 1 90 ? 15.549 -5.002 0.304 1.00 21.83 99 SER A C 1
ATOM 687 O O . SER A 1 90 ? 14.772 -4.131 0.715 1.00 22.20 99 SER A O 1
ATOM 690 N N . LEU A 1 91 ? 15.424 -5.588 -0.887 1.00 17.26 100 LEU A N 1
ATOM 691 C CA . LEU A 1 91 ? 14.327 -5.340 -1.810 1.00 21.39 100 LEU A CA 1
ATOM 692 C C . LEU A 1 91 ? 13.480 -6.593 -1.974 1.00 20.05 100 LEU A C 1
ATOM 693 O O . LEU A 1 91 ? 13.953 -7.718 -1.801 1.00 26.29 100 LEU A O 1
ATOM 698 N N . ARG A 1 92 ? 12.223 -6.387 -2.353 1.00 17.19 101 ARG A N 1
ATOM 699 C CA . ARG A 1 92 ? 11.333 -7.492 -2.681 1.00 14.47 101 ARG A CA 1
ATOM 700 C C . ARG A 1 92 ? 10.627 -7.200 -3.995 1.00 15.36 101 ARG A C 1
ATOM 701 O O . ARG A 1 92 ? 10.360 -6.039 -4.309 1.00 15.80 101 ARG A O 1
ATOM 709 N N . PRO A 1 93 ? 10.307 -8.236 -4.777 1.00 17.70 102 PRO A N 1
ATOM 710 C CA . PRO A 1 93 ? 9.544 -8.022 -6.012 1.00 15.95 102 PRO A CA 1
ATOM 711 C C . PRO A 1 93 ? 8.138 -7.554 -5.706 1.00 19.82 102 PRO A C 1
ATOM 712 O O . PRO A 1 93 ? 7.525 -7.955 -4.712 1.00 20.78 102 PRO A O 1
ATOM 716 N N . ASP A 1 94 ? 7.608 -6.705 -6.586 1.00 13.91 103 ASP A N 1
ATOM 717 C CA . ASP A 1 94 ? 6.293 -6.102 -6.394 1.00 12.26 103 ASP A CA 1
ATOM 718 C C . ASP A 1 94 ? 5.403 -6.446 -7.586 1.00 19.19 103 ASP A C 1
ATOM 719 O O . ASP A 1 94 ? 5.144 -5.597 -8.451 1.00 15.92 103 ASP A O 1
ATOM 724 N N . PRO A 1 95 ? 4.918 -7.682 -7.658 1.00 21.55 104 PRO A N 1
ATOM 725 C CA . PRO A 1 95 ? 4.082 -8.066 -8.806 1.00 16.61 104 PRO A CA 1
ATOM 726 C C . PRO A 1 95 ? 2.769 -7.306 -8.866 1.00 16.55 104 PRO A C 1
ATOM 727 O O . PRO A 1 95 ? 2.186 -7.216 -9.952 1.00 20.59 104 PRO A O 1
ATOM 731 N N . ASN A 1 96 ? 2.295 -6.758 -7.744 1.00 17.57 105 ASN A N 1
ATOM 732 C CA . ASN A 1 96 ? 1.064 -5.976 -7.765 1.00 19.14 105 ASN A CA 1
ATOM 733 C C . ASN A 1 96 ? 1.246 -4.718 -8.593 1.00 22.88 105 ASN A C 1
ATOM 734 O O . ASN A 1 96 ? 0.398 -4.379 -9.426 1.00 17.14 105 ASN A O 1
ATOM 739 N N . PHE A 1 97 ? 2.363 -4.014 -8.392 1.00 15.59 106 PHE A N 1
ATOM 740 C CA . PHE A 1 97 ? 2.610 -2.838 -9.206 1.00 14.90 106 PHE A CA 1
ATOM 741 C C . PHE A 1 97 ? 2.810 -3.231 -10.657 1.00 16.37 106 PHE A C 1
ATOM 742 O O . PHE A 1 97 ? 2.341 -2.534 -11.558 1.00 16.29 106 PHE A O 1
ATOM 750 N N . ASP A 1 98 ? 3.522 -4.334 -10.908 1.00 16.39 107 ASP A N 1
ATOM 751 C CA . ASP A 1 98 ? 3.686 -4.769 -12.287 1.00 15.38 107 ASP A CA 1
ATOM 752 C C . ASP A 1 98 ? 2.338 -5.028 -12.940 1.00 16.57 107 ASP A C 1
ATOM 753 O O . ASP A 1 98 ? 2.130 -4.676 -14.106 1.00 17.30 107 ASP A O 1
ATOM 758 N N . ALA A 1 99 ? 1.416 -5.665 -12.211 1.00 18.79 108 ALA A N 1
ATOM 759 C CA . ALA A 1 99 ? 0.128 -6.006 -12.813 1.00 22.79 108 ALA A CA 1
ATOM 760 C C . ALA A 1 99 ? -0.703 -4.757 -13.067 1.00 20.76 108 ALA A C 1
ATOM 761 O O . ALA A 1 99 ? -1.299 -4.607 -14.142 1.00 21.77 108 ALA A O 1
ATOM 763 N N . LEU A 1 100 ? -0.709 -3.830 -12.107 1.00 20.88 109 LEU A N 1
ATOM 764 C CA . LEU A 1 100 ? -1.386 -2.550 -12.288 1.00 22.05 109 LEU A CA 1
ATOM 765 C C . LEU A 1 100 ? -0.891 -1.816 -13.536 1.00 24.93 109 LEU A C 1
ATOM 766 O O . LEU A 1 100 ? -1.688 -1.317 -14.341 1.00 21.22 109 LEU A O 1
ATOM 771 N N . ILE A 1 101 ? 0.433 -1.730 -13.708 1.00 16.13 110 ILE A N 1
ATOM 772 C CA . ILE A 1 101 ? 1.006 -1.049 -14.867 1.00 22.00 110 ILE A CA 1
ATOM 773 C C . ILE A 1 101 ? 0.605 -1.741 -16.170 1.00 22.80 110 ILE A C 1
ATOM 774 O O . ILE A 1 101 ? 0.384 -1.084 -17.198 1.00 20.24 110 ILE A O 1
ATOM 779 N N . SER A 1 102 ? 0.546 -3.073 -16.171 1.00 21.46 111 SER A N 1
ATOM 780 C CA . SER A 1 102 ? 0.231 -3.752 -17.429 1.00 23.55 111 SER A CA 1
ATOM 781 C C . SER A 1 102 ? -1.192 -3.469 -17.879 1.00 27.35 111 SER A C 1
ATOM 782 O O . SER A 1 102 ? -1.496 -3.574 -19.074 1.00 27.71 111 SER A O 1
ATOM 785 N N . LYS A 1 103 ? -2.063 -3.107 -16.950 1.00 22.81 112 LYS A N 1
ATOM 786 C CA . LYS A 1 103 ? -3.452 -2.827 -17.278 1.00 23.79 112 LYS A CA 1
ATOM 787 C C . 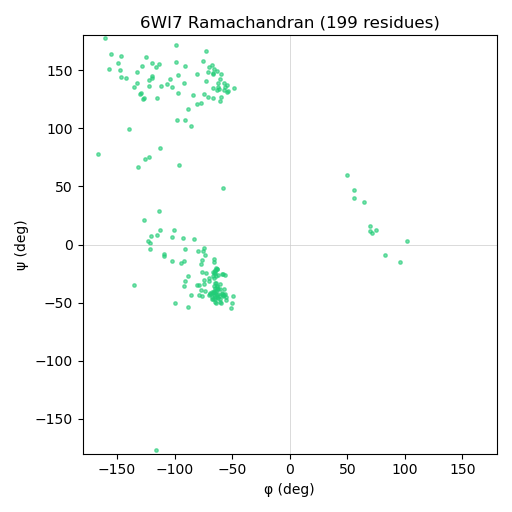LYS A 1 103 ? -3.703 -1.362 -17.599 1.00 32.13 112 LYS A C 1
ATOM 788 O O . LYS A 1 103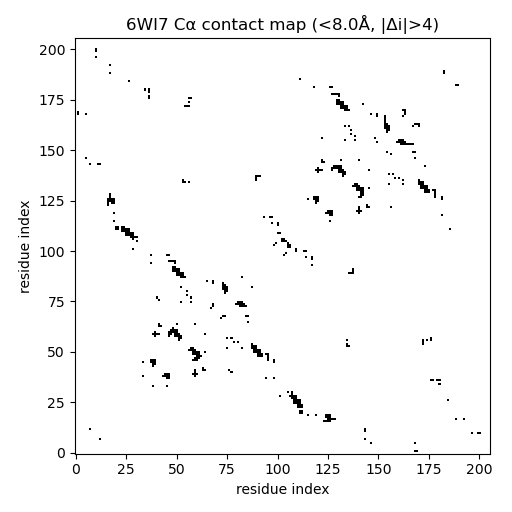 ? -4.528 -1.050 -18.468 1.00 30.36 112 LYS A O 1
ATOM 794 N N . ILE A 1 104 ? -3.008 -0.453 -16.919 1.00 26.54 113 ILE A N 1
ATOM 795 C CA . ILE A 1 104 ? -3.218 0.972 -17.158 1.00 23.53 113 ILE A CA 1
ATOM 796 C C . ILE A 1 104 ? -2.457 1.425 -18.395 1.00 32.04 113 ILE A C 1
ATOM 797 O O . ILE A 1 104 ? -2.941 2.266 -19.162 1.00 32.62 113 ILE A O 1
ATOM 802 N N . TYR A 1 105 ? -1.276 0.851 -18.632 1.00 30.21 114 TYR A N 1
ATOM 803 C CA . TYR A 1 105 ? -0.430 1.203 -19.770 1.00 32.25 114 TYR A CA 1
ATOM 804 C C . TYR A 1 105 ? -0.095 -0.056 -20.563 1.00 45.34 114 TYR A C 1
ATOM 805 O O . TYR A 1 105 ? 1.038 -0.554 -20.519 1.00 41.28 114 TYR A O 1
ATOM 814 N N . PRO A 1 106 ? -1.061 -0.595 -21.308 1.00 52.49 115 PRO A N 1
ATOM 815 C CA . PRO A 1 106 ? -0.806 -1.821 -22.084 1.00 58.56 115 PRO A CA 1
ATOM 816 C C . PRO A 1 106 ? 0.301 -1.613 -23.106 1.00 64.72 115 PRO A C 1
ATOM 817 O O . PRO A 1 106 ? 0.225 -0.724 -23.960 1.00 64.97 115 PRO A O 1
ATOM 821 N N . SER A 1 107 ? 1.333 -2.450 -23.013 1.00 68.73 116 SER A N 1
ATOM 822 C CA . SER A 1 107 ? 2.501 -2.369 -23.890 1.00 70.09 116 SER A CA 1
ATOM 823 C C . SER A 1 107 ? 2.118 -2.503 -25.360 1.00 70.24 116 SER A C 1
ATOM 824 O O . SER A 1 107 ? 2.375 -1.603 -26.159 1.00 70.85 116 SER A O 1
ATOM 827 N N . ARG A 1 110 ? -2.057 1.065 -25.839 1.00 59.81 1003 ARG A N 1
ATOM 828 C CA . ARG A 1 110 ? -2.170 2.318 -25.097 1.00 62.78 1003 ARG A CA 1
ATOM 829 C C . ARG A 1 110 ? -3.580 2.894 -25.204 1.00 64.23 1003 ARG A C 1
ATOM 830 O O . ARG A 1 110 ? -3.820 3.837 -25.965 1.00 62.25 1003 ARG A O 1
ATOM 832 N N . THR A 1 111 ? -4.507 2.328 -24.434 1.00 58.15 1004 THR A N 1
ATOM 833 C CA . THR A 1 111 ? -5.906 2.723 -24.487 1.00 57.05 1004 THR A CA 1
ATOM 834 C C . THR A 1 111 ? -6.197 3.837 -23.485 1.00 45.79 1004 THR A C 1
ATOM 835 O O . THR A 1 111 ? -5.526 3.978 -22.460 1.00 44.57 1004 THR A O 1
ATOM 839 N N . THR A 1 112 ? -7.217 4.629 -23.800 1.00 35.85 1005 THR A N 1
ATOM 840 C CA . THR A 1 112 ? -7.574 5.827 -23.056 1.00 41.37 1005 THR A CA 1
ATOM 841 C C . THR A 1 112 ? -8.606 5.554 -21.955 1.00 38.31 1005 THR A C 1
ATOM 842 O O . THR A 1 112 ? -8.759 6.383 -21.050 1.00 39.82 1005 THR A O 1
ATOM 846 N N . ARG A 1 113 ? -9.275 4.393 -21.972 1.00 23.71 1006 ARG A N 1
ATOM 847 C CA . ARG A 1 113 ? -10.239 4.037 -20.935 1.00 22.32 1006 ARG A CA 1
ATOM 848 C C . ARG A 1 113 ? -10.005 2.617 -20.439 1.00 21.32 1006 ARG A C 1
ATOM 849 O O . ARG A 1 113 ? -9.762 1.701 -21.233 1.00 26.66 1006 ARG A O 1
ATOM 857 N N . ILE A 1 114 ? -10.117 2.450 -19.121 1.00 19.61 1007 ILE A N 1
ATOM 858 C CA . ILE A 1 114 ? -9.825 1.213 -18.405 1.00 18.53 1007 ILE A CA 1
ATOM 859 C C . ILE A 1 114 ? -11.000 0.890 -17.491 1.00 19.36 1007 ILE A C 1
ATOM 860 O O . ILE A 1 114 ? -11.405 1.733 -16.688 1.00 18.66 1007 ILE A O 1
ATOM 865 N N . LYS A 1 115 ? -11.503 -0.338 -17.565 1.00 20.01 1008 LYS A N 1
ATOM 866 C CA . LYS A 1 115 ? -12.581 -0.740 -16.666 1.00 20.08 1008 LYS A CA 1
ATOM 867 C C . LYS A 1 115 ? -12.072 -0.781 -15.234 1.00 21.97 1008 LYS A C 1
ATOM 868 O O . LYS A 1 115 ? -11.068 -1.436 -14.945 1.00 17.82 1008 LYS A O 1
ATOM 874 N N . ILE A 1 116 ? -12.745 -0.083 -14.316 1.00 16.68 1009 ILE A N 1
ATOM 875 C CA . ILE A 1 116 ? -12.208 -0.142 -12.958 1.00 14.65 1009 ILE A CA 1
ATOM 876 C C . ILE A 1 116 ? -12.294 -1.547 -12.381 1.00 13.73 1009 ILE A C 1
ATOM 877 O O . ILE A 1 116 ? -11.493 -1.888 -11.505 1.00 15.46 1009 ILE A O 1
ATOM 882 N N . THR A 1 117 ? -13.195 -2.401 -12.884 1.00 15.11 1010 THR A N 1
ATOM 883 C CA . THR A 1 117 ? -13.224 -3.775 -12.396 1.00 15.19 1010 THR A CA 1
ATOM 884 C C . THR A 1 117 ? -11.933 -4.509 -12.742 1.00 14.19 1010 THR A C 1
ATOM 885 O O . THR A 1 117 ? -11.578 -5.483 -12.070 1.00 17.16 1010 THR A O 1
ATOM 889 N N . GLU A 1 118 ? -11.257 -4.106 -13.821 1.00 17.65 1011 GLU A N 1
ATOM 890 C CA . GLU A 1 118 ? -9.970 -4.721 -14.136 1.00 16.11 1011 GLU A CA 1
ATOM 891 C C . GLU A 1 118 ? -8.900 -4.323 -13.131 1.00 17.78 1011 GLU A C 1
ATOM 892 O O . GLU A 1 118 ? -7.959 -5.095 -12.887 1.00 16.26 1011 GLU A O 1
ATOM 898 N N . LEU A 1 119 ? -9.024 -3.139 -12.545 1.00 13.07 1012 LEU A N 1
ATOM 899 C CA . LEU A 1 119 ? -8.055 -2.660 -11.569 1.00 12.88 1012 LEU A CA 1
ATOM 900 C C . LEU A 1 119 ? -8.381 -3.091 -10.148 1.00 15.09 1012 LEU A C 1
ATOM 901 O O . LEU A 1 119 ? -7.469 -3.216 -9.315 1.00 14.59 1012 LEU A O 1
ATOM 906 N N . ASN A 1 120 ? -9.661 -3.315 -9.849 1.00 13.18 1013 ASN A N 1
ATOM 907 C CA . ASN A 1 120 ? -10.066 -3.566 -8.471 1.00 10.91 1013 ASN A CA 1
ATOM 908 C C . ASN A 1 120 ? -9.224 -4.624 -7.759 1.00 13.94 1013 ASN A C 1
ATOM 909 O O . ASN A 1 120 ? -8.855 -4.380 -6.599 1.00 15.30 1013 ASN A O 1
ATOM 914 N N . PRO A 1 121 ? -8.877 -5.777 -8.349 1.00 13.26 1014 PRO A N 1
ATOM 915 C CA . PRO A 1 121 ? -8.106 -6.771 -7.566 1.00 15.78 1014 PRO A CA 1
ATOM 916 C C . PRO A 1 121 ? -6.802 -6.231 -6.991 1.00 14.66 1014 PRO A C 1
ATOM 917 O O . PRO A 1 121 ? -6.326 -6.732 -5.963 1.00 17.24 1014 PRO A O 1
ATOM 921 N N . HIS A 1 122 ? -6.218 -5.218 -7.612 1.00 13.65 1015 HIS A N 1
ATOM 922 C CA . HIS A 1 122 ? -4.951 -4.665 -7.170 1.00 11.75 1015 HIS A CA 1
ATOM 923 C C . HIS A 1 122 ? -5.113 -3.531 -6.180 1.00 11.20 1015 HIS A C 1
ATOM 924 O O . HIS A 1 122 ? -4.108 -3.040 -5.667 1.00 13.65 1015 HIS A O 1
ATOM 931 N N . LEU A 1 123 ? -6.356 -3.121 -5.895 1.00 12.07 1016 LEU A N 1
ATOM 932 C CA . LEU A 1 123 ? -6.642 -1.970 -5.048 1.00 11.83 1016 LEU A CA 1
ATOM 933 C C . LEU A 1 123 ? -7.466 -2.329 -3.820 1.00 10.91 1016 LEU A C 1
ATOM 934 O O . LEU A 1 123 ? -7.885 -1.417 -3.093 1.00 12.20 1016 LEU A O 1
ATOM 939 N N . MET A 1 124 ? -7.707 -3.620 -3.568 1.00 10.73 1017 MET A N 1
ATOM 940 C CA . MET A 1 124 ? -8.687 -4.073 -2.586 1.00 10.92 1017 MET A CA 1
ATOM 941 C C . MET A 1 124 ? -8.000 -4.945 -1.553 1.00 13.05 1017 MET A C 1
ATOM 942 O O . MET A 1 124 ? -7.121 -5.753 -1.887 1.00 17.08 1017 MET A O 1
ATOM 947 N N . CYS A 1 125 ? -8.426 -4.773 -0.313 1.00 14.56 1018 CYS A N 1
ATOM 948 C CA . CYS A 1 125 ? -7.951 -5.550 0.823 1.00 12.07 1018 CYS A CA 1
ATOM 949 C C . CYS A 1 125 ? -8.730 -6.861 0.924 1.00 13.81 1018 CYS A C 1
ATOM 950 O O . CYS A 1 125 ? -9.962 -6.852 0.934 1.00 15.87 1018 CYS A O 1
ATOM 953 N N . VAL A 1 126 ? -8.023 -7.995 1.011 1.00 16.74 1019 VAL A N 1
ATOM 954 C CA . VAL A 1 126 ? -8.738 -9.272 1.048 1.00 15.92 1019 VAL A CA 1
ATOM 955 C C . VAL A 1 126 ? -9.368 -9.552 2.398 1.00 21.22 1019 VAL A C 1
ATOM 956 O O . VAL A 1 126 ? -10.226 -10.443 2.493 1.00 21.08 1019 VAL A O 1
ATOM 960 N N . LEU A 1 127 ? -9.001 -8.796 3.436 1.00 16.66 1020 LEU A N 1
ATOM 961 C CA . LEU A 1 127 ? -9.575 -9.045 4.755 1.00 15.50 1020 LEU A CA 1
ATOM 962 C C . LEU A 1 127 ?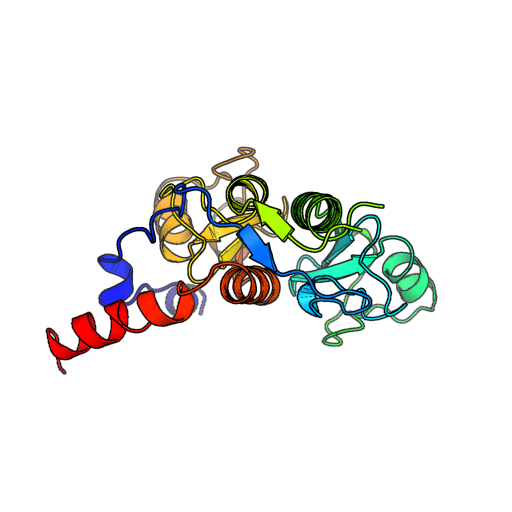 -10.983 -8.467 4.892 1.00 20.18 1020 LEU A C 1
ATOM 963 O O . LEU A 1 127 ? -11.858 -9.133 5.440 1.00 22.35 1020 LEU A O 1
ATOM 968 N N . CYS A 1 128 ? -11.221 -7.237 4.414 1.00 18.78 1021 CYS A N 1
ATOM 969 C CA . CYS A 1 128 ? -12.546 -6.607 4.470 1.00 16.88 1021 CYS A CA 1
ATOM 970 C C . CYS A 1 128 ? -13.293 -6.632 3.142 1.00 20.30 1021 CYS A C 1
ATOM 971 O O . CYS A 1 128 ? -14.507 -6.350 3.122 1.00 20.89 1021 CYS A O 1
ATOM 974 N N . GLY A 1 129 ? -12.611 -6.927 2.041 1.00 17.64 1022 GLY A N 1
ATOM 975 C CA . GLY A 1 129 ? -13.253 -6.949 0.744 1.00 19.56 1022 GLY A CA 1
ATOM 976 C C . GLY A 1 129 ? -13.562 -5.589 0.160 1.00 23.60 1022 GLY A C 1
ATOM 977 O O . GLY A 1 129 ? -14.329 -5.510 -0.805 1.00 24.00 1022 GLY A O 1
ATOM 978 N N . GLY A 1 130 ? -13.010 -4.512 0.723 1.00 17.01 1023 GLY A N 1
ATOM 979 C CA . GLY A 1 130 ? -13.155 -3.181 0.173 1.00 16.14 1023 GLY A CA 1
ATOM 980 C C . GLY A 1 130 ? -11.816 -2.599 -0.270 1.00 14.68 1023 GLY A C 1
ATOM 981 O O . GLY A 1 130 ? -10.779 -3.257 -0.224 1.00 15.81 1023 GLY A O 1
ATOM 982 N N . TYR A 1 131 ? -11.863 -1.350 -0.726 1.00 12.30 1024 TYR A N 1
ATOM 983 C CA . TYR A 1 131 ? -10.630 -0.700 -1.158 1.00 10.03 1024 TYR A CA 1
ATOM 984 C C . TYR A 1 131 ? -9.686 -0.470 0.024 1.00 9.49 1024 TYR A C 1
ATOM 985 O O . TYR A 1 131 ? -10.126 -0.213 1.151 1.00 13.60 1024 TYR A O 1
ATOM 994 N N . PHE A 1 132 ? -8.381 -0.531 -0.245 1.00 12.06 1025 PHE A N 1
ATOM 995 C CA . PHE A 1 132 ? -7.394 -0.163 0.783 1.00 9.02 1025 PHE A CA 1
ATOM 996 C C . PHE A 1 132 ? -7.678 1.223 1.345 1.00 10.99 1025 PHE A C 1
ATOM 997 O O . PHE A 1 132 ? -7.820 2.195 0.593 1.00 12.34 1025 PHE A O 1
ATOM 1005 N N . ILE A 1 133 ? -7.675 1.321 2.671 1.00 12.08 1026 ILE A N 1
ATOM 1006 C CA . ILE A 1 133 ? -7.701 2.586 3.401 1.00 13.97 1026 ILE A CA 1
ATOM 1007 C C . ILE A 1 133 ? -6.528 2.528 4.382 1.00 15.50 1026 ILE A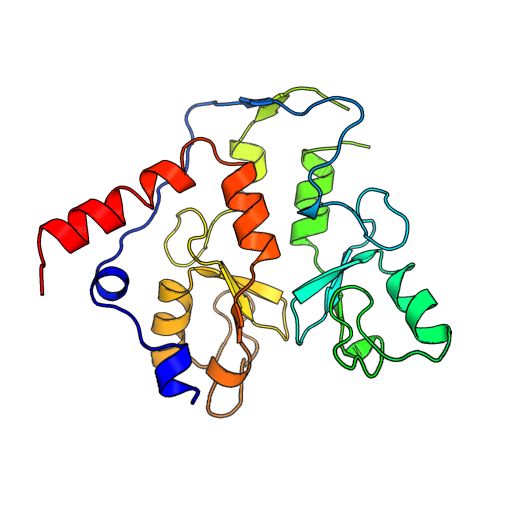 C 1
ATOM 1008 O O . ILE A 1 133 ? -6.407 1.556 5.136 1.00 15.51 1026 ILE A O 1
ATOM 1013 N N . ASP A 1 134 ? -5.648 3.532 4.338 1.00 17.01 1027 ASP A N 1
ATOM 1014 C CA A ASP A 1 134 ? -4.385 3.514 5.081 0.51 17.03 1027 ASP A CA 1
ATOM 1015 C CA B ASP A 1 134 ? -4.388 3.511 5.089 0.49 17.03 1027 ASP A CA 1
ATOM 1016 C C . ASP A 1 134 ? -3.629 2.208 4.829 1.00 16.33 1027 ASP A C 1
ATOM 1017 O O . ASP A 1 134 ? -3.284 1.458 5.749 1.00 16.08 1027 ASP A O 1
ATOM 1026 N N . ALA A 1 135 ? -3.373 1.951 3.547 1.00 11.38 1028 ALA A N 1
ATOM 1027 C CA . ALA A 1 135 ? -2.696 0.732 3.113 1.00 13.38 1028 ALA A CA 1
ATOM 1028 C C . ALA A 1 135 ? -1.435 0.473 3.928 1.00 14.51 1028 ALA A C 1
ATOM 1029 O O . ALA A 1 135 ? -0.629 1.377 4.149 1.00 13.03 1028 ALA A O 1
ATOM 1031 N N . THR A 1 136 ? -1.271 -0.774 4.358 1.00 13.18 1029 THR A N 1
ATOM 1032 C CA . THR A 1 136 ? -0.175 -1.183 5.233 1.00 12.55 1029 THR A CA 1
ATOM 1033 C C . THR A 1 136 ? 0.393 -2.483 4.701 1.00 10.42 1029 THR A C 1
ATOM 1034 O O . THR A 1 136 ? -0.360 -3.390 4.348 1.00 14.16 1029 THR A O 1
ATOM 1038 N N . THR A 1 137 ? 1.720 -2.600 4.637 1.00 9.76 1030 THR A N 1
ATOM 1039 C CA . THR A 1 137 ? 2.326 -3.699 3.900 1.00 11.37 1030 THR A CA 1
ATOM 1040 C C . THR A 1 137 ? 3.228 -4.497 4.824 1.00 16.42 1030 THR A C 1
ATOM 1041 O O . THR A 1 137 ? 3.965 -3.907 5.628 1.00 14.12 1030 THR A O 1
ATOM 1045 N N . ILE A 1 138 ? 3.142 -5.825 4.727 1.00 10.68 1031 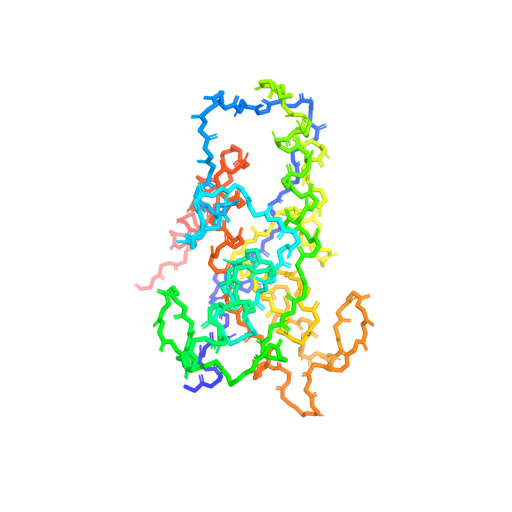ILE A N 1
ATOM 1046 C CA . ILE A 1 138 ? 4.049 -6.723 5.438 1.00 13.12 1031 ILE A CA 1
ATOM 1047 C C . ILE A 1 138 ? 5.346 -6.780 4.637 1.00 15.00 1031 ILE A C 1
ATOM 1048 O O . ILE A 1 138 ? 5.339 -7.152 3.460 1.00 15.62 1031 ILE A O 1
ATOM 1053 N N . ILE A 1 139 ? 6.461 -6.394 5.255 1.00 12.34 1032 ILE A N 1
ATOM 1054 C CA . ILE A 1 139 ? 7.624 -6.085 4.418 1.00 15.57 1032 ILE A CA 1
ATOM 1055 C C . ILE A 1 139 ? 8.359 -7.313 3.870 1.00 21.80 1032 ILE A C 1
ATOM 1056 O O . ILE A 1 139 ? 9.021 -7.200 2.830 1.00 26.66 1032 ILE A O 1
ATOM 1061 N N . GLU A 1 140 ? 8.252 -8.484 4.506 1.00 19.71 1033 GLU A N 1
ATOM 1062 C CA . GLU A 1 140 ? 8.973 -9.653 3.996 1.00 25.09 1033 GLU A CA 1
ATOM 1063 C C . GLU A 1 140 ? 8.381 -10.158 2.687 1.00 23.22 1033 GLU A C 1
ATOM 1064 O O . GLU A 1 140 ? 9.119 -10.503 1.756 1.00 27.32 1033 GLU A O 1
ATOM 1070 N N . CYS A 1 141 ? 7.053 -10.229 2.602 1.00 16.93 1034 CYS A N 1
ATOM 1071 C CA . CYS A 1 141 ? 6.363 -10.798 1.453 1.00 15.24 1034 CYS A CA 1
ATOM 1072 C C . CYS A 1 141 ? 5.648 -9.766 0.600 1.00 17.65 1034 CYS A C 1
ATOM 1073 O O . CYS A 1 141 ? 5.151 -10.119 -0.475 1.00 19.47 1034 CYS A O 1
ATOM 1076 N N . LEU A 1 142 ? 5.550 -8.522 1.070 1.00 15.59 1035 LEU A N 1
ATOM 1077 C CA . LEU A 1 142 ? 4.966 -7.414 0.313 1.00 15.25 1035 LEU A CA 1
ATOM 1078 C C . LEU A 1 142 ? 3.485 -7.640 0.032 1.00 18.86 1035 LEU A C 1
ATOM 1079 O O . LEU A 1 142 ? 2.974 -7.271 -1.024 1.00 18.34 1035 LEU A O 1
ATOM 1084 N N . HIS A 1 143 ? 2.780 -8.229 0.985 1.00 14.60 1036 HIS A N 1
ATOM 1085 C CA . HIS A 1 143 ? 1.331 -8.291 0.897 1.00 11.42 1036 HIS A CA 1
ATOM 1086 C C . HIS A 1 143 ? 0.743 -7.148 1.714 1.00 13.06 1036 HIS A C 1
ATOM 1087 O O . HIS A 1 143 ? 1.301 -6.755 2.745 1.00 12.06 1036 HIS A O 1
ATOM 1094 N N . SER A 1 144 ? -0.386 -6.604 1.235 1.00 12.32 1037 SER A N 1
ATOM 1095 C CA . SER A 1 144 ? -0.898 -5.332 1.744 1.00 9.70 1037 SER A CA 1
ATOM 1096 C C . SER A 1 144 ? -2.362 -5.452 2.142 1.00 9.08 1037 SER A C 1
ATOM 1097 O O . SER A 1 144 ? -3.105 -6.284 1.605 1.00 13.51 1037 SER A O 1
ATOM 1100 N N . PHE A 1 145 ? -2.758 -4.594 3.088 1.00 9.64 1038 PHE A N 1
ATOM 1101 C CA . PHE A 1 145 ? -4.067 -4.619 3.738 1.00 11.11 1038 PHE A CA 1
ATOM 1102 C C . PHE A 1 145 ? -4.387 -3.223 4.255 1.00 13.80 1038 PHE A C 1
ATOM 1103 O O . PHE A 1 145 ? -3.499 -2.379 4.387 1.00 13.64 1038 PHE A O 1
ATOM 1111 N N . CYS A 1 146 ? -5.663 -2.979 4.571 1.00 13.30 1039 CYS A N 1
ATOM 1112 C CA . CYS A 1 146 ? -5.979 -1.785 5.347 1.00 13.76 1039 CYS A CA 1
ATOM 1113 C C . CYS A 1 146 ? -5.245 -1.862 6.674 1.00 13.84 1039 CYS A C 1
ATOM 1114 O O . CYS A 1 146 ? -5.091 -2.940 7.243 1.00 15.06 1039 CYS A O 1
ATOM 1117 N N . LYS A 1 147 ? -4.836 -0.704 7.188 1.00 14.17 1040 LYS A N 1
ATOM 1118 C CA . LYS A 1 147 ? -4.235 -0.657 8.519 1.00 13.85 1040 LYS A CA 1
ATOM 1119 C C . LYS A 1 147 ? -5.101 -1.366 9.559 1.00 16.41 1040 LYS A C 1
ATOM 1120 O O . LYS A 1 147 ? -4.632 -2.251 10.279 1.00 16.65 1040 LYS A O 1
ATOM 1126 N N . THR A 1 148 ? -6.376 -0.975 9.678 1.00 19.54 1041 THR A N 1
ATOM 1127 C CA . THR A 1 148 ? -7.178 -1.522 10.768 1.00 18.02 1041 THR A CA 1
ATOM 1128 C C . THR A 1 148 ? -7.336 -3.020 10.613 1.00 17.18 1041 THR A C 1
ATOM 1129 O O . THR A 1 148 ? -7.306 -3.764 11.609 1.00 17.54 1041 THR A O 1
ATOM 1133 N N . CYS A 1 149 ? -7.460 -3.472 9.360 1.00 13.34 1042 CYS A N 1
ATOM 1134 C CA . CYS A 1 149 ? -7.657 -4.886 9.079 1.00 17.02 1042 CYS A CA 1
ATOM 1135 C C . CYS A 1 149 ? -6.445 -5.703 9.503 1.00 16.24 1042 CYS A C 1
ATOM 1136 O O . CYS A 1 149 ? -6.586 -6.738 10.163 1.00 16.85 1042 CYS A O 1
ATOM 1139 N N . ILE A 1 150 ? -5.246 -5.279 9.090 1.00 15.51 1043 ILE A N 1
ATOM 1140 C CA . ILE A 1 150 ? -4.076 -6.101 9.406 1.00 14.93 1043 ILE A CA 1
ATOM 1141 C C . ILE A 1 150 ? -3.710 -5.965 10.883 1.00 18.64 1043 ILE A C 1
ATOM 1142 O O . ILE A 1 150 ? -3.291 -6.948 11.508 1.00 17.02 1043 ILE A O 1
ATOM 1147 N N . VAL A 1 151 ? -3.896 -4.786 11.491 1.00 15.54 1044 VAL A N 1
ATOM 1148 C CA . VAL A 1 151 ? -3.598 -4.674 12.923 1.00 16.31 1044 VAL A CA 1
ATOM 1149 C C . VAL A 1 151 ? -4.485 -5.624 13.727 1.00 24.82 1044 VAL A C 1
ATOM 1150 O O . VAL A 1 151 ? -4.006 -6.350 14.608 1.00 21.22 1044 VAL A O 1
ATOM 1154 N N . ARG A 1 152 ? -5.780 -5.676 13.404 1.00 21.78 1045 ARG A N 1
ATOM 1155 C CA . ARG A 1 152 ? -6.680 -6.571 14.129 1.00 22.69 1045 ARG A CA 1
ATOM 1156 C C . ARG A 1 152 ? -6.341 -8.033 13.861 1.00 22.24 1045 ARG A C 1
ATOM 1157 O O . ARG A 1 152 ? -6.338 -8.858 14.785 1.00 21.22 1045 ARG A O 1
ATOM 1161 N N . TYR A 1 153 ? -6.045 -8.374 12.608 1.00 17.24 1046 TYR A N 1
ATOM 1162 C CA . TYR A 1 153 ? -5.657 -9.739 12.286 1.00 17.04 1046 TYR A CA 1
ATOM 1163 C C . TYR A 1 153 ? -4.435 -10.176 13.091 1.00 20.86 1046 TYR A C 1
ATOM 1164 O O . TYR A 1 153 ? -4.383 -11.304 13.595 1.00 21.91 1046 TYR A O 1
ATOM 1173 N N . LEU A 1 154 ? -3.433 -9.307 13.204 1.00 18.46 1047 LEU A N 1
ATOM 1174 C CA . LEU A 1 154 ? -2.186 -9.727 13.855 1.00 16.92 1047 LEU A CA 1
ATOM 1175 C C . LEU A 1 154 ? -2.315 -9.827 15.360 1.00 19.62 1047 LEU A C 1
ATOM 1176 O O . LEU A 1 154 ? -1.355 -10.249 16.025 1.00 23.94 1047 LEU A O 1
ATOM 1181 N N . GLU A 1 155 ? -3.480 -9.478 15.907 1.00 21.36 1048 GLU A N 1
ATOM 1182 C CA . GLU A 1 155 ? -3.734 -9.732 17.320 1.00 21.73 1048 GLU A CA 1
ATOM 1183 C C . GLU A 1 155 ? -3.960 -11.207 17.608 1.00 26.62 1048 GLU A C 1
ATOM 1184 O O . GLU A 1 155 ? -3.736 -11.641 18.743 1.00 29.09 1048 GLU A O 1
ATOM 1190 N N . THR A 1 156 ? -4.404 -11.992 16.620 1.00 25.45 1049 THR A N 1
ATOM 1191 C CA . THR A 1 156 ? -4.639 -13.412 16.851 1.00 31.51 1049 THR A CA 1
ATOM 1192 C C . THR A 1 156 ? -3.849 -14.325 15.919 1.00 28.98 1049 THR A C 1
ATOM 1193 O O . THR A 1 156 ? -3.997 -15.552 16.008 1.00 24.12 1049 THR A O 1
ATOM 1197 N N . SER A 1 157 ? -2.994 -13.774 15.055 1.00 21.10 1050 SER A N 1
ATOM 1198 C CA . SER A 1 157 ? -2.130 -14.577 14.199 1.00 23.00 1050 SER A CA 1
ATOM 1199 C C . SER A 1 157 ? -0.816 -13.840 13.984 1.00 20.86 1050 SER A C 1
ATOM 1200 O O . SER A 1 157 ? -0.804 -12.615 13.850 1.00 21.98 1050 SER A O 1
ATOM 1203 N N . LYS A 1 158 ? 0.279 -14.589 13.914 1.00 18.79 1051 LYS A N 1
ATOM 1204 C CA . LYS A 1 158 ? 1.563 -14.020 13.536 1.00 18.08 1051 LYS A CA 1
ATOM 1205 C C . LYS A 1 158 ? 1.916 -14.286 12.073 1.00 19.33 1051 LYS A C 1
ATOM 1206 O O . LYS A 1 158 ? 3.065 -14.061 11.674 1.00 18.59 1051 LYS A O 1
ATOM 1209 N N . TYR A 1 159 ? 0.958 -14.742 11.267 1.00 16.34 1052 TYR A N 1
ATOM 1210 C CA . TYR A 1 159 ? 1.194 -15.214 9.902 1.00 15.68 1052 TYR A CA 1
ATOM 1211 C C . TYR A 1 159 ? 0.421 -14.381 8.883 1.00 17.49 1052 TYR A C 1
ATOM 1212 O O . TYR A 1 159 ? -0.714 -13.967 9.135 1.00 17.98 1052 TYR A O 1
ATOM 1221 N N . CYS A 1 160 ? 1.034 -14.150 7.714 1.00 13.46 1053 CYS A N 1
ATOM 1222 C CA . CYS A 1 160 ? 0.401 -13.350 6.668 1.00 14.59 1053 CYS A CA 1
ATOM 1223 C C . CYS A 1 160 ? -0.952 -13.931 6.254 1.00 14.67 1053 CYS A C 1
ATOM 1224 O O . CYS A 1 160 ? -1.052 -15.139 6.001 1.00 13.22 1053 CYS A O 1
ATOM 1227 N N . PRO A 1 161 ? -2.000 -13.107 6.154 1.00 15.06 1054 PRO A N 1
ATOM 1228 C CA . PRO A 1 161 ? -3.314 -13.619 5.730 1.00 14.86 1054 PRO A CA 1
ATOM 1229 C C . PRO A 1 161 ? -3.319 -14.270 4.355 1.00 18.43 1054 PRO A C 1
ATOM 1230 O O . PRO A 1 161 ? -4.207 -15.095 4.077 1.00 16.79 1054 PRO A O 1
ATOM 1234 N N . ILE A 1 162 ? -2.389 -13.905 3.480 1.00 15.70 1055 ILE A N 1
ATOM 1235 C CA . ILE A 1 162 ? -2.393 -14.366 2.094 1.00 17.80 1055 ILE A CA 1
ATOM 1236 C C . ILE A 1 162 ? -1.425 -15.522 1.876 1.00 18.78 1055 ILE A C 1
ATOM 1237 O O . ILE A 1 162 ? -1.794 -16.550 1.311 1.00 20.40 1055 ILE A O 1
ATOM 1242 N N . CYS A 1 163 ? -0.174 -15.385 2.318 1.00 13.76 1056 CYS A N 1
ATOM 1243 C CA . CYS A 1 163 ? 0.831 -16.392 2.004 1.00 18.62 1056 CYS A CA 1
ATOM 1244 C C . CYS A 1 163 ? 1.241 -17.230 3.207 1.00 19.27 1056 CYS A C 1
ATOM 1245 O O . CYS A 1 163 ? 1.934 -18.242 3.032 1.00 17.64 1056 CYS A O 1
ATOM 1248 N N . ASP A 1 164 ? 0.792 -16.862 4.405 1.00 17.86 1057 ASP A N 1
ATOM 1249 C CA . ASP A 1 164 ? 0.968 -17.630 5.635 1.00 14.99 1057 ASP A CA 1
ATOM 1250 C C . ASP A 1 164 ? 2.411 -17.648 6.110 1.00 15.35 1057 ASP A C 1
ATOM 1251 O O . ASP A 1 164 ? 2.739 -18.420 7.012 1.00 16.45 1057 ASP A O 1
ATOM 1256 N N . VAL A 1 165 ? 3.297 -16.824 5.559 1.00 14.65 1058 VAL A N 1
ATOM 1257 C CA A VAL A 1 165 ? 4.645 -16.824 6.107 0.34 17.69 1058 VAL A CA 1
ATOM 1258 C CA B VAL A 1 165 ? 4.660 -16.768 6.075 0.66 18.31 1058 VAL A CA 1
ATOM 1259 C C . VAL A 1 165 ? 4.648 -16.004 7.391 1.00 15.36 1058 VAL A C 1
ATOM 1260 O O . VAL A 1 165 ? 3.973 -14.973 7.510 1.00 19.11 1058 VAL A O 1
ATOM 1267 N N . GLN A 1 166 ? 5.380 -16.512 8.383 1.00 17.36 1059 GLN A N 1
ATOM 1268 C CA . GLN A 1 166 ? 5.429 -15.864 9.686 1.00 18.39 1059 GLN A CA 1
ATOM 1269 C C . GLN A 1 166 ? 5.975 -14.451 9.558 1.00 22.70 1059 GLN A C 1
ATOM 1270 O O . GLN A 1 166 ? 7.055 -14.234 8.997 1.00 18.35 1059 GLN A O 1
ATOM 1276 N N . VAL A 1 167 ? 5.227 -13.490 10.095 1.00 15.50 1060 VAL A N 1
ATOM 1277 C CA . VAL A 1 167 ? 5.606 -12.090 9.966 1.00 18.13 1060 VAL A CA 1
ATOM 1278 C C . VAL A 1 167 ? 6.753 -11.754 10.905 1.00 25.00 1060 VAL A C 1
ATOM 1279 O O . VAL A 1 167 ? 7.709 -11.067 10.521 1.00 22.88 1060 VAL A O 1
ATOM 1283 N N . HIS A 1 168 ? 6.663 -12.218 12.145 1.00 20.09 1061 HIS A N 1
ATOM 1284 C CA . HIS A 1 168 ? 7.721 -12.072 13.128 1.00 26.29 1061 HIS A CA 1
ATOM 1285 C C . HIS A 1 168 ? 7.523 -13.165 14.161 1.00 23.46 1061 HIS A C 1
ATOM 1286 O O . HIS A 1 168 ? 6.395 -13.601 14.409 1.00 26.41 1061 HIS A O 1
ATOM 1293 N N . LYS A 1 169 ? 8.630 -13.599 14.765 1.00 22.08 1062 LYS A N 1
ATOM 1294 C CA . LYS A 1 169 ? 8.571 -14.711 15.707 1.00 29.97 1062 LYS A CA 1
ATOM 1295 C C . LYS A 1 169 ? 7.678 -14.414 16.911 1.00 33.98 1062 LYS A C 1
ATOM 1296 O O . LYS A 1 169 ? 7.025 -15.324 17.436 1.00 34.79 1062 LYS A O 1
ATOM 1302 N N . THR A 1 170 ? 7.629 -13.157 17.362 1.00 34.64 1063 THR A N 1
ATOM 1303 C CA . THR A 1 170 ? 6.917 -12.806 18.589 1.00 31.38 1063 THR A CA 1
ATOM 1304 C C . THR A 1 170 ? 6.048 -11.555 18.482 1.00 31.17 1063 THR A C 1
ATOM 1305 O O . THR A 1 170 ? 4.998 -11.485 19.129 1.00 35.27 1063 THR A O 1
ATOM 1309 N N . ARG A 1 171 ? 6.478 -10.550 17.709 1.00 29.64 1064 ARG A N 1
ATOM 1310 C CA A ARG A 1 171 ? 5.783 -9.263 17.603 0.45 28.35 1064 ARG A CA 1
ATOM 1311 C CA B ARG A 1 171 ? 5.788 -9.260 17.603 0.55 28.47 1064 ARG A CA 1
ATOM 1312 C C . ARG A 1 171 ? 5.622 -8.884 16.138 1.00 25.16 1064 ARG A C 1
ATOM 1313 O O . ARG A 1 171 ? 6.407 -8.090 15.598 1.00 24.50 1064 ARG A O 1
ATOM 1328 N N . PRO A 1 172 ? 4.593 -9.411 15.469 1.00 22.03 1065 PRO A N 1
ATOM 1329 C CA . PRO A 1 172 ? 4.451 -9.156 14.023 1.00 20.11 1065 PRO A CA 1
ATOM 1330 C C . PRO A 1 172 ? 4.366 -7.682 13.648 1.00 20.16 1065 PRO A C 1
ATOM 1331 O O . PRO A 1 172 ? 4.707 -7.320 12.516 1.00 20.20 1065 PRO A O 1
ATOM 1335 N N . LEU A 1 173 ? 3.912 -6.815 14.553 1.00 18.50 1066 LEU A N 1
ATOM 1336 C CA . LEU A 1 173 ? 3.797 -5.403 14.203 1.00 23.65 1066 LEU A CA 1
ATOM 1337 C C . LEU A 1 173 ? 5.145 -4.766 13.885 1.00 18.69 1066 LEU A C 1
ATOM 1338 O O . LEU A 1 173 ? 5.179 -3.736 13.205 1.00 20.97 1066 LEU A O 1
ATOM 1343 N N . LEU A 1 174 ? 6.255 -5.353 14.347 1.00 20.11 1067 LEU A N 1
ATOM 1344 C CA . LEU A 1 174 ? 7.569 -4.811 14.015 1.00 21.01 1067 LEU A CA 1
ATOM 1345 C C . LEU A 1 174 ? 7.850 -4.840 12.514 1.00 21.96 1067 LEU A C 1
ATOM 1346 O O . LEU A 1 174 ? 8.676 -4.055 12.025 1.00 19.49 1067 LEU A O 1
ATOM 1351 N N . ASN A 1 175 ? 7.220 -5.759 11.773 1.00 17.87 1068 ASN A N 1
ATOM 1352 C CA . ASN A 1 175 ? 7.578 -6.012 10.382 1.00 16.02 1068 ASN A CA 1
ATOM 1353 C C . ASN A 1 175 ? 6.473 -5.618 9.414 1.00 15.98 1068 ASN A C 1
ATOM 1354 O O . ASN A 1 175 ? 6.364 -6.191 8.325 1.00 16.92 1068 ASN A O 1
ATOM 1359 N N . ILE A 1 176 ? 5.663 -4.629 9.787 1.00 16.60 1069 ILE A N 1
ATOM 1360 C CA . ILE A 1 176 ? 4.737 -3.998 8.858 1.00 12.60 1069 ILE A CA 1
ATOM 1361 C C . ILE A 1 176 ? 5.096 -2.522 8.772 1.00 13.70 1069 ILE A C 1
ATOM 1362 O O . ILE A 1 176 ? 5.726 -1.955 9.666 1.00 18.63 1069 ILE A O 1
ATOM 1367 N N . ARG A 1 177 ? 4.713 -1.901 7.654 1.00 14.87 1070 ARG A N 1
ATOM 1368 C CA . ARG A 1 177 ? 4.986 -0.490 7.415 1.00 14.39 1070 ARG A CA 1
ATOM 1369 C C . ARG A 1 177 ? 3.807 0.155 6.698 1.00 15.38 1070 ARG A C 1
ATOM 1370 O O . ARG A 1 177 ? 3.187 -0.466 5.831 1.00 14.95 1070 ARG A O 1
ATOM 1378 N N . SER A 1 178 ? 3.510 1.410 7.046 1.00 14.10 1071 SER A N 1
ATOM 1379 C CA . SER A 1 178 ? 2.512 2.157 6.284 1.00 13.00 1071 SER A CA 1
ATOM 1380 C C . SER A 1 178 ? 3.000 2.326 4.850 1.00 17.70 1071 SER A C 1
ATOM 1381 O O . SER A 1 178 ? 4.170 2.648 4.623 1.00 18.12 1071 SER A O 1
ATOM 1384 N N . ASP A 1 179 ? 2.108 2.110 3.882 1.00 13.95 1072 ASP A N 1
ATOM 1385 C CA . ASP A 1 179 ? 2.485 2.077 2.460 1.00 12.91 1072 ASP A CA 1
ATOM 1386 C C . ASP A 1 179 ? 1.865 3.286 1.762 1.00 13.63 1072 ASP A C 1
ATOM 1387 O O . ASP A 1 179 ? 0.783 3.205 1.170 1.00 14.99 1072 ASP A O 1
ATOM 1392 N N . LYS A 1 180 ? 2.549 4.432 1.873 1.00 15.32 1073 LYS A N 1
ATOM 1393 C CA . LYS A 1 180 ? 2.015 5.678 1.330 1.00 19.60 1073 LYS A CA 1
ATOM 1394 C C . LYS A 1 180 ? 1.885 5.622 -0.189 1.00 17.57 1073 LYS A C 1
ATOM 1395 O O . LYS A 1 180 ? 0.911 6.132 -0.754 1.00 16.11 1073 LYS A O 1
ATOM 1401 N N . THR A 1 181 ? 2.857 5.023 -0.868 1.00 15.13 1074 THR A N 1
ATOM 1402 C CA . THR A 1 181 ? 2.796 4.981 -2.330 1.00 11.90 1074 THR A CA 1
ATOM 1403 C C . THR A 1 181 ? 1.588 4.184 -2.807 1.00 14.94 1074 THR A C 1
ATOM 1404 O O . THR A 1 181 ? 0.868 4.601 -3.727 1.00 13.91 1074 THR A O 1
ATOM 1408 N N . LEU A 1 182 ? 1.354 3.025 -2.196 1.00 12.34 1075 LEU A N 1
ATOM 1409 C CA . LEU A 1 182 ? 0.183 2.233 -2.558 1.00 10.99 1075 LEU A CA 1
ATOM 1410 C C . LEU A 1 182 ? -1.108 2.989 -2.253 1.00 12.96 1075 LEU A C 1
ATOM 1411 O O . LEU A 1 182 ? -2.014 3.055 -3.093 1.00 12.89 1075 LEU A O 1
ATOM 1416 N N . GLN A 1 183 ? -1.208 3.593 -1.067 1.00 12.19 1076 GLN A N 1
ATOM 1417 C CA . GLN A 1 183 ? -2.445 4.306 -0.757 1.00 11.04 1076 GLN A CA 1
ATOM 1418 C C . GLN A 1 183 ? -2.641 5.494 -1.692 1.00 11.31 1076 GLN A C 1
ATOM 1419 O O . GLN A 1 183 ? -3.776 5.798 -2.084 1.00 14.76 1076 GLN A O 1
ATOM 1425 N N . ASP A 1 184 ? -1.550 6.190 -2.052 1.00 10.49 1077 ASP A N 1
ATOM 1426 C CA . ASP A 1 184 ? -1.675 7.329 -2.956 1.00 14.25 1077 ASP A CA 1
ATOM 1427 C C . ASP A 1 184 ? -2.192 6.909 -4.333 1.00 15.15 1077 ASP A C 1
ATOM 1428 O O . ASP A 1 184 ? -3.060 7.586 -4.898 1.00 14.83 1077 ASP A O 1
ATOM 1433 N N . ILE A 1 185 ? -1.684 5.803 -4.897 1.00 13.89 1078 ILE A N 1
ATOM 1434 C CA . ILE A 1 185 ? -2.191 5.417 -6.222 1.00 13.50 1078 ILE A CA 1
ATOM 1435 C C . ILE A 1 185 ? -3.645 4.925 -6.119 1.00 14.04 1078 ILE A C 1
ATOM 1436 O O . ILE A 1 185 ? -4.451 5.146 -7.039 1.00 12.16 1078 ILE A O 1
ATOM 1441 N N . VAL A 1 186 ? -4.030 4.311 -4.989 1.00 13.22 1079 VAL A N 1
ATOM 1442 C CA . VAL A 1 186 ? -5.430 3.919 -4.798 1.00 12.13 1079 VAL A CA 1
ATOM 1443 C C . VAL A 1 186 ? -6.340 5.150 -4.835 1.00 13.21 1079 VAL A C 1
ATOM 1444 O O . VAL A 1 186 ? -7.359 5.183 -5.550 1.00 11.26 1079 VAL A O 1
ATOM 1448 N N . TYR A 1 187 ? -5.984 6.187 -4.072 1.00 11.55 1080 TYR A N 1
ATOM 1449 C CA . TYR A 1 187 ? -6.813 7.397 -4.059 1.00 12.40 1080 TYR A CA 1
ATOM 1450 C C . TYR A 1 187 ? -6.811 8.110 -5.408 1.00 15.68 1080 TYR A C 1
ATOM 1451 O O . TYR A 1 187 ? -7.783 8.794 -5.745 1.00 17.31 1080 TYR A O 1
ATOM 1460 N N . LYS A 1 188 ? -5.730 7.987 -6.184 1.00 11.78 1081 LYS A N 1
ATOM 1461 C CA . LYS A 1 188 ? -5.711 8.618 -7.498 1.00 13.70 1081 LYS A CA 1
ATOM 1462 C C . LYS A 1 188 ? -6.565 7.867 -8.506 1.00 15.72 1081 LYS A C 1
ATOM 1463 O O . LYS A 1 188 ? -7.072 8.479 -9.454 1.00 16.09 1081 LYS A O 1
ATOM 1469 N N . LEU A 1 189 ? -6.697 6.548 -8.359 1.00 14.14 1082 LEU A N 1
ATOM 1470 C CA . LEU A 1 189 ? -7.368 5.75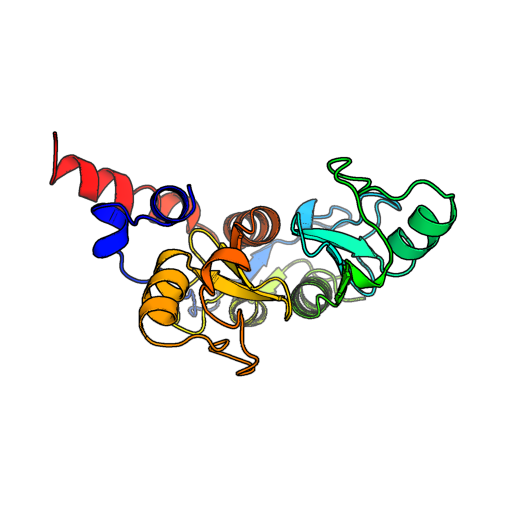8 -9.387 1.00 15.01 1082 LEU A CA 1
ATOM 1471 C C . LEU A 1 189 ? -8.859 5.592 -9.156 1.00 14.87 1082 LEU A C 1
ATOM 1472 O O . LEU A 1 189 ? -9.615 5.492 -10.129 1.00 16.20 1082 LEU A O 1
ATOM 1477 N N . VAL A 1 190 ? -9.302 5.562 -7.891 1.00 11.44 1083 VAL A N 1
ATOM 1478 C CA . VAL A 1 190 ? -10.678 5.216 -7.545 1.00 11.63 1083 VAL A CA 1
ATOM 1479 C C . VAL A 1 190 ? -11.462 6.503 -7.338 1.00 12.50 1083 VAL A C 1
ATOM 1480 O O . VAL A 1 190 ? -11.303 7.166 -6.306 1.00 14.98 1083 VAL A O 1
ATOM 1484 N N . PRO A 1 191 ? -12.353 6.881 -8.265 1.00 14.00 1084 PRO A N 1
ATOM 1485 C CA . PRO A 1 191 ? -13.033 8.175 -8.142 1.00 14.41 1084 PRO A CA 1
ATOM 1486 C C . PRO A 1 191 ? -13.893 8.215 -6.892 1.00 21.03 1084 PRO A C 1
ATOM 1487 O O . PRO A 1 191 ? -14.614 7.266 -6.587 1.00 16.64 1084 PRO A O 1
ATOM 1491 N N . GLY A 1 192 ? -13.776 9.310 -6.143 1.00 15.13 1085 GLY A N 1
ATOM 1492 C CA . GLY A 1 192 ? -14.616 9.523 -4.982 1.00 15.71 1085 GLY A CA 1
ATOM 1493 C C . GLY A 1 192 ? -14.161 8.844 -3.705 1.00 16.64 1085 GLY A C 1
ATOM 1494 O O . GLY A 1 192 ? -14.742 9.117 -2.647 1.00 16.91 1085 GLY A O 1
ATOM 1495 N N . LEU A 1 193 ? -13.153 7.967 -3.757 1.00 16.04 1086 LEU A N 1
ATOM 1496 C CA . LEU A 1 193 ? -12.814 7.188 -2.568 1.00 14.56 1086 LEU A CA 1
ATOM 1497 C C . LEU A 1 193 ? -12.254 8.077 -1.458 1.00 14.97 1086 LEU A C 1
ATOM 1498 O O . LEU A 1 193 ? -12.672 7.977 -0.298 1.00 14.76 1086 LEU A O 1
ATOM 1503 N N . PHE A 1 194 ? -11.314 8.962 -1.793 1.00 14.29 1087 PHE A N 1
ATOM 1504 C CA . PHE A 1 194 ? -10.766 9.880 -0.792 1.00 14.28 1087 PHE A CA 1
ATOM 1505 C C . PHE A 1 194 ? -11.871 10.751 -0.192 1.00 16.18 1087 PHE A C 1
ATOM 1506 O O . PHE A 1 194 ? -12.015 10.854 1.036 1.00 16.16 1087 PHE A O 1
ATOM 1514 N N . LYS A 1 195 ? -12.675 11.368 -1.058 1.00 15.33 1088 LYS A N 1
ATOM 1515 C CA . LYS A 1 195 ? -13.783 12.207 -0.603 1.00 15.80 1088 LYS A CA 1
ATOM 1516 C C . LYS A 1 195 ? -14.722 11.436 0.328 1.00 17.47 1088 LYS A C 1
ATOM 1517 O O . LYS A 1 195 ? -15.114 11.943 1.393 1.00 14.74 1088 LYS A O 1
ATOM 1523 N N . ASN A 1 196 ? -15.068 10.192 -0.044 1.00 14.65 1089 ASN A N 1
ATOM 1524 C CA . ASN A 1 196 ? -16.015 9.398 0.751 1.00 14.33 1089 ASN A CA 1
ATOM 1525 C C . ASN A 1 196 ? -15.429 9.025 2.104 1.00 14.01 1089 ASN A C 1
ATOM 1526 O O . ASN A 1 196 ? -16.131 9.052 3.123 1.00 16.41 1089 ASN A O 1
ATOM 1531 N N . GLU A 1 197 ? -14.142 8.664 2.131 1.00 13.20 1090 GLU A N 1
ATOM 1532 C CA . GLU A 1 197 ? -13.527 8.259 3.389 1.00 13.86 1090 GLU A CA 1
ATOM 1533 C C . GLU A 1 197 ? -13.386 9.443 4.333 1.00 17.16 1090 GLU A C 1
ATOM 1534 O O . GLU A 1 197 ? -13.644 9.317 5.535 1.00 17.15 1090 GLU A O 1
ATOM 1540 N N . MET A 1 198 ? -12.984 10.605 3.819 1.00 16.21 1091 MET A N 1
ATOM 1541 C CA A MET A 1 198 ? -12.880 11.770 4.689 0.80 15.89 1091 MET A CA 1
ATOM 1542 C CA B MET A 1 198 ? -12.883 11.778 4.679 0.20 17.85 1091 MET A CA 1
ATOM 1543 C C . MET A 1 198 ? -14.250 12.206 5.202 1.00 15.21 1091 MET A C 1
ATOM 1544 O O . MET A 1 198 ? -14.354 12.693 6.336 1.00 18.00 1091 MET A O 1
ATOM 1553 N N . LYS A 1 199 ? -15.311 12.027 4.400 1.00 13.85 1092 LYS A N 1
ATOM 1554 C CA . LYS A 1 199 ? -16.652 12.351 4.889 1.00 14.94 1092 LYS A CA 1
ATOM 1555 C C . LYS A 1 199 ? -17.046 11.429 6.038 1.00 18.37 1092 LYS A C 1
ATOM 1556 O O . LYS A 1 199 ? -17.630 11.877 7.030 1.00 15.21 1092 LYS A O 1
ATOM 1562 N N . ARG A 1 200 ? -16.732 10.137 5.922 1.00 18.69 1093 ARG A N 1
ATOM 1563 C CA . ARG A 1 200 ? -17.022 9.214 7.016 1.00 18.03 1093 ARG A CA 1
ATOM 1564 C C . ARG A 1 200 ? -16.327 9.633 8.305 1.00 16.05 1093 ARG A C 1
ATOM 1565 O O . ARG A 1 200 ? -16.908 9.528 9.392 1.00 16.78 1093 ARG A O 1
ATOM 1573 N N . ARG A 1 201 ? -15.062 10.052 8.213 1.00 14.10 1094 ARG A N 1
ATOM 1574 C CA . ARG A 1 201 ? -14.349 10.480 9.412 1.00 14.75 1094 ARG A CA 1
ATOM 1575 C C . ARG A 1 201 ? -14.959 11.752 9.985 1.00 15.00 1094 ARG A C 1
ATOM 1576 O O . ARG A 1 201 ? -15.193 11.844 11.196 1.00 17.06 1094 ARG A O 1
ATOM 1584 N N . ARG A 1 202 ? -15.224 12.743 9.137 1.00 14.77 1095 ARG A N 1
ATOM 1585 C CA . ARG A 1 202 ? -15.852 13.968 9.627 1.00 15.26 1095 ARG A CA 1
ATOM 1586 C C . ARG A 1 202 ? -17.189 13.674 10.302 1.00 17.37 1095 ARG A C 1
ATOM 1587 O O . ARG A 1 202 ? -17.488 14.216 11.371 1.00 15.55 1095 ARG A O 1
ATOM 1595 N N . ASP A 1 203 ? -18.005 12.818 9.693 1.00 16.63 1096 ASP A N 1
ATOM 1596 C CA . ASP A 1 203 ? -19.286 12.473 10.298 1.00 18.01 1096 ASP A CA 1
ATOM 1597 C C . ASP A 1 203 ? -19.106 11.762 11.634 1.00 17.11 1096 ASP A C 1
ATOM 1598 O O . ASP A 1 203 ? -19.877 12.002 12.579 1.00 15.76 1096 ASP A O 1
ATOM 1603 N N . PHE A 1 204 ? -18.096 10.882 11.740 1.00 15.09 1097 PHE A N 1
ATOM 1604 C CA . PHE A 1 204 ? -17.856 10.201 13.011 1.00 16.14 1097 PHE A CA 1
ATOM 1605 C C . PHE A 1 204 ? -17.452 11.192 14.093 1.00 17.11 1097 PHE A C 1
ATOM 1606 O O . PHE A 1 204 ? -17.978 11.153 15.214 1.00 17.86 1097 PHE A O 1
ATOM 1614 N N . TYR A 1 205 ? -16.460 12.051 13.795 1.00 17.13 1098 TYR A N 1
ATOM 1615 C CA . TYR A 1 205 ? -15.965 12.975 14.817 1.00 18.48 1098 TYR A CA 1
ATOM 1616 C C . TYR A 1 205 ? -17.045 13.963 15.250 1.00 18.39 1098 TYR A C 1
ATOM 1617 O O . TYR A 1 205 ? -17.074 14.386 16.414 1.00 19.65 1098 TYR A O 1
ATOM 1626 N N . ALA A 1 206 ? -17.931 14.360 14.328 1.00 17.23 1099 ALA A N 1
ATOM 1627 C CA . ALA A 1 206 ? -19.027 15.252 14.701 1.00 18.02 1099 ALA A CA 1
ATOM 1628 C C . ALA A 1 206 ? -19.984 14.566 15.670 1.00 17.50 1099 ALA A C 1
ATOM 1629 O O . ALA A 1 206 ? -20.520 15.200 16.591 1.00 18.20 1099 ALA A O 1
ATOM 1631 N N . ALA A 1 207 ? -20.195 13.261 15.493 1.00 17.16 1100 ALA A N 1
ATOM 1632 C CA . ALA A 1 207 ? -21.061 12.495 16.389 1.00 21.86 1100 ALA A CA 1
ATOM 1633 C C . ALA A 1 207 ? -20.395 12.158 17.718 1.00 24.63 1100 ALA A C 1
ATOM 1634 O O . ALA A 1 207 ? -21.095 11.818 18.683 1.00 24.77 1100 ALA A O 1
ATOM 1636 N N . HIS A 1 208 ? -19.071 12.259 17.802 1.00 22.11 1101 HIS A N 1
ATOM 1637 C CA . HIS A 1 208 ? -18.316 11.903 19.005 1.00 25.86 1101 HIS A CA 1
ATOM 1638 C C . HIS A 1 208 ? -17.324 13.002 19.367 1.00 26.62 1101 HIS A C 1
ATOM 1639 O O . HIS A 1 208 ? -16.102 12.793 19.316 1.00 28.26 1101 HIS A O 1
ATOM 1646 N N . PRO A 1 209 ? -17.807 14.176 19.760 1.00 23.26 1102 PRO A N 1
ATOM 1647 C CA . PRO A 1 209 ? -16.892 15.281 20.051 1.00 31.35 1102 PRO A CA 1
ATOM 1648 C C . PRO A 1 209 ? -16.182 15.085 21.382 1.00 50.22 1102 PRO A C 1
ATOM 1649 O O . PRO A 1 209 ? -16.627 14.341 22.258 1.00 41.37 1102 PRO A O 1
ATOM 1653 N N . SER A 1 210 ? -15.037 15.756 21.504 1.00 40.30 1103 SER A N 1
ATOM 1654 C CA . SER A 1 210 ? -14.281 15.756 22.756 1.00 52.11 1103 SER A CA 1
ATOM 1655 C C . SER A 1 210 ? -13.488 17.053 22.918 1.00 57.69 1103 SER A C 1
ATOM 1656 O O . SER A 1 210 ? -14.051 18.149 22.900 1.00 58.81 1103 SER A O 1
#

Nearest PDB structures (foldseek):
  6wi7-assembly1_A  TM=1.005E+00  e=2.021E-45  Homo sapiens
  6wi8-assembly2_B  TM=9.716E-01  e=2.119E-36  Homo sapiens
  3rpg-assembly1_C  TM=9.596E-01  e=2.471E-15  Homo sapiens
  4r8p-assembly1_L  TM=7.431E-01  e=1.215E-15  Homo sapiens
  4r8p-assembly1_N  TM=7.378E-01  e=1.504E-14  Homo sapiens

Sequence (206 aa):
PLSKTWELSLYELQRTPQEAITDGLEIVVSPRSLHSELMCPICLDMLKNTMTTKECLHRFCADDCIITALRSGNKECPTCRKKLVSKRSLRPDPNFDALISKIYPSRTTRIKITELNPHLMCVLCGGYFIDDATTIIECLHSFCKTCIVRYLETSKYCPICDVVQVHKTRRPLLNIRSDKTLQDIVYKLVPGLFKNEMMKRRRDFYAAHPS

Foldseek 3Di:
DLCVVQPADPCLVPDAFAADDDPFDKDFADPPDDDVLQAAPQVRHGADQWKAFLPQGHIHHPVRVQVVVVVVQQADPPPRHGHPHCLRIDTDVLSVLQCCQPPPCHDGIGGVVSNVVSQAAPQRNHGADQWKAQRNHGDIHHSSRVVVVCVPDQADPPPGHGSDPPRNSVRMGRNVSSVVVSPVGGPCPVVVVVVSVVVVCVVPDD

B-factor: mean 25.27, std 12.27, range [9.02, 73.46]

Radius of gyration: 17.89 Å; Cα contacts (8 Å, |Δi|>4): 308; chains: 1; bounding box: 50×33×48 Å

Secondary structure (DSSP, 8-state):
-HHHHTPPPHHHHH----PPP-S--EEE--TT---GGGB-TTT-SBPSSEEEETTT--EEEHHHHHHHHTTT--B-TTT--B--SGGGEEE-HHHHHHHHHHS----SEEEHHHHGGGTB-TTTSSB-SSEEEETTTTEEEEHHHHHHHTTT-SB-TTT--BS-SS-GGGGEEE-HHHHHHHHHHSTTHHHHHHHHHHHHHHHS--

Solvent-accessible surface area: 11308 Å² total; per-residue (Å²): 136,52,93,60,83,17,128,28,49,130,5,22,120,86,33,80,45,10,126,32,41,101,121,46,61,59,15,110,8,60,87,229,62,64,45,69,28,0,55,0,60,69,55,110,91,71,5,144,90,2,29,0,0,50,77,25,5,40,18,0,9,17,103,25,0,38,86,28,7,171,85,52,84,99,44,0,47,71,52,162,107,88,5,117,43,113,167,28,3,22,83,6,95,44,1,47,30,0,11,69,62,1,26,47,163,124,67,69,129,13,113,0,56,92,0,5,84,28,0,51,1,98,64,36,46,0,2,11,2,54,2,1,1,1,14,69,31,21,51,18,0,0,37,12,22,0,8,68,69,13,124,133,30,39,97,2,35,84,56,101,67,75,5,46,169,98,137,12,44,58,42,2,60,81,1,151,29,2,14,41,0,0,48,110,4,3,72,40,6,110,155,73,0,47,115,79,40,146,78,26,115,80,72,99,111,167

GO terms:
  GO:0005634 nucleus (C, IDA)
  GO:0008270 zinc ion binding (F, IDA)
  GO:0000151 ubiquitin ligase complex (C, IDA)
  GO:0031519 PcG protein complex (C, IDA)
  GO:0035102 PRC1 complex (C, IDA)
  GO:0051443 positive regulation of ubiquitin-protein transferase activity (P, IDA)
  GO:1990841 promoter-specific chromatin binding (F, IDA)
  GO:0005634 nucleus (C, EXP)
  GO:0005737 cytoplasm (C, EXP)
  GO:0045814 negative regulation of gene expression, epigenetic (P, IMP)
  GO:0000122 negative regulation of transcription by RNA polymerase II (P, IMP)
  GO:0071535 RING-like zinc finger domain binding (F, IPI)
  GO:0005515 protein binding (F, IPI)
  GO:0007379 segment specification (P, TAS)
  GO:0005654 nucleoplasm (C, TAS)
  GO:0010468 regulation of gene expression (P, IMP)
  GO:0048146 positive regulation of fibroblast proliferation (P, IMP)
  GO:0030097 hemopoiesis (P, IEP)
  GO:0006338 chromatin remodeling (P, IMP)

Organism: Homo sapiens (NCBI:txid9606)

InterPro domains:
  IPR001841 Zinc finger, RING-type [PF13923] (17-56)
  IPR001841 Zinc finger, RING-type [PS50089] (18-57)
  IPR001841 Zinc finger, RING-type [SM00184] (18-56)
  IPR013083 Zinc finger, RING/FYVE/PHD-type [G3DSA:3.30.40.10] (1-108)
  IPR017907 Zinc finger, RING-type, conserved site [PS00518] (34-43)
  IPR032443 RAWUL domain [PF16207] (162-226)